Protein AF-A0A5Q0GMQ2-F1 (afdb_monomer_lite)

Structure (mmCIF, N/CA/C/O backbone):
data_AF-A0A5Q0GMQ2-F1
#
_entry.id   AF-A0A5Q0GMQ2-F1
#
loop_
_atom_site.group_PDB
_atom_site.id
_atom_site.type_symbol
_atom_site.label_atom_id
_atom_site.label_alt_id
_atom_site.label_comp_id
_atom_site.label_asym_id
_atom_site.label_entity_id
_atom_site.label_seq_id
_atom_site.pdbx_PDB_ins_code
_atom_site.Cartn_x
_atom_site.Cartn_y
_atom_site.Cartn_z
_atom_site.occupancy
_atom_site.B_iso_or_equiv
_atom_site.auth_seq_id
_atom_site.auth_comp_id
_atom_site.auth_asym_id
_atom_site.auth_atom_id
_atom_site.pdbx_PDB_model_num
ATOM 1 N N . MET A 1 1 ? -48.325 -50.618 29.322 1.00 38.06 1 MET A N 1
ATOM 2 C CA . MET A 1 1 ? -47.866 -50.232 27.968 1.00 38.06 1 MET A CA 1
ATOM 3 C C . MET A 1 1 ? -47.958 -48.709 27.881 1.00 38.06 1 MET A C 1
ATOM 5 O O . MET A 1 1 ? -49.033 -48.205 27.627 1.00 38.06 1 MET A O 1
ATOM 9 N N . LYS A 1 2 ? -47.052 -47.895 28.434 1.00 28.84 2 LYS A N 1
ATOM 10 C CA . LYS A 1 2 ? -45.653 -47.585 28.071 1.00 28.84 2 LYS A CA 1
ATOM 11 C C . LYS A 1 2 ? -45.393 -47.347 26.570 1.00 28.84 2 LYS A C 1
ATOM 13 O O . LYS A 1 2 ? -45.260 -48.297 25.817 1.00 28.84 2 LYS A O 1
ATOM 18 N N . GLN A 1 3 ? -45.234 -46.049 26.271 1.00 28.17 3 GLN A N 1
ATOM 19 C CA . GLN A 1 3 ? -44.364 -45.406 25.272 1.00 28.17 3 GLN A CA 1
ATOM 20 C C . GLN A 1 3 ? -44.701 -45.518 23.778 1.00 28.17 3 GLN A C 1
ATOM 22 O O . GLN A 1 3 ? -44.307 -46.467 23.118 1.00 28.17 3 GLN A O 1
ATOM 27 N N . CYS A 1 4 ? -45.238 -44.424 23.220 1.00 28.64 4 CYS A N 1
ATOM 28 C CA . CYS A 1 4 ? -44.680 -43.795 22.013 1.00 28.64 4 CYS A CA 1
ATOM 29 C C . CYS A 1 4 ? -45.296 -42.407 21.781 1.00 28.64 4 CYS A C 1
ATOM 31 O O . CYS A 1 4 ? -46.321 -42.275 21.129 1.00 28.64 4 CYS A O 1
ATOM 33 N N . LEU A 1 5 ? -44.670 -41.371 22.338 1.00 29.59 5 LEU A N 1
ATOM 34 C CA . LEU A 1 5 ? -44.842 -39.971 21.926 1.00 29.59 5 LEU A CA 1
ATOM 35 C C . LEU A 1 5 ? -43.664 -39.178 22.503 1.00 29.59 5 LEU A C 1
ATOM 37 O O . LEU A 1 5 ? -43.790 -38.422 23.453 1.00 29.59 5 LEU A O 1
ATOM 41 N N . CYS A 1 6 ? -42.468 -39.459 21.989 1.00 30.02 6 CYS A N 1
ATOM 42 C CA . CYS A 1 6 ? -41.256 -38.708 22.307 1.00 30.02 6 CYS A CA 1
ATOM 43 C C . CYS A 1 6 ? -40.265 -38.887 21.158 1.00 30.02 6 CYS A C 1
ATOM 45 O O . CYS A 1 6 ? -39.373 -39.719 21.243 1.00 30.02 6 CYS A O 1
ATOM 47 N N . ASN A 1 7 ? -40.455 -38.149 20.063 1.00 29.20 7 ASN A N 1
ATOM 48 C CA . ASN A 1 7 ? -39.375 -37.892 19.100 1.00 29.20 7 ASN A CA 1
ATOM 49 C C . ASN A 1 7 ? -39.557 -36.605 18.273 1.00 29.20 7 ASN A C 1
ATOM 51 O O . ASN A 1 7 ? -38.894 -36.432 17.260 1.00 29.20 7 ASN A O 1
ATOM 55 N N . LEU A 1 8 ? -40.384 -35.657 18.737 1.00 28.53 8 LEU A N 1
ATOM 56 C CA . LEU A 1 8 ? -40.523 -34.334 18.105 1.00 28.53 8 LEU A CA 1
ATOM 57 C C . LEU A 1 8 ? -40.099 -33.161 19.011 1.00 28.53 8 LEU A C 1
ATOM 59 O O . LEU A 1 8 ? -40.355 -32.007 18.696 1.00 28.53 8 LEU A O 1
ATOM 63 N N . GLN A 1 9 ? -39.433 -33.450 20.135 1.00 28.34 9 GLN A N 1
ATOM 64 C CA . GLN A 1 9 ? -38.912 -32.448 21.082 1.00 28.34 9 GLN A CA 1
ATOM 65 C C . GLN A 1 9 ? -37.385 -32.503 21.267 1.00 28.34 9 GLN A C 1
ATOM 67 O O . GLN A 1 9 ? -36.837 -31.747 22.063 1.00 28.34 9 GLN A O 1
ATOM 72 N N . LYS A 1 10 ? -36.667 -33.350 20.512 1.00 28.70 10 LYS A N 1
ATOM 73 C CA . LYS A 1 10 ? -35.193 -33.440 20.580 1.00 28.70 10 LYS A CA 1
ATOM 74 C C . LYS A 1 10 ? -34.444 -32.666 19.490 1.00 28.70 10 LYS A C 1
ATOM 76 O O . LYS A 1 10 ? -33.229 -32.553 19.575 1.00 28.70 10 LYS A O 1
ATOM 81 N N . THR A 1 11 ? -35.145 -32.059 18.536 1.00 31.75 11 THR A N 1
ATOM 82 C CA . THR A 1 11 ? -34.541 -31.237 17.467 1.00 31.75 11 THR A CA 1
ATOM 83 C C . THR A 1 11 ? -34.798 -29.734 17.605 1.00 31.75 11 THR A C 1
ATOM 85 O O . THR A 1 11 ? -34.265 -28.964 16.817 1.00 31.75 11 THR A O 1
ATOM 88 N N . LEU A 1 12 ? -35.528 -29.287 18.638 1.00 28.14 12 LEU A N 1
ATOM 89 C CA . LEU A 1 12 ? -35.767 -27.858 18.913 1.00 28.14 12 LEU A CA 1
ATOM 90 C C . LEU A 1 12 ? -35.028 -27.311 20.152 1.00 28.14 12 LEU A C 1
ATOM 92 O O . LEU A 1 12 ? -35.136 -26.128 20.457 1.00 28.14 12 LEU A O 1
ATOM 96 N N . ALA A 1 13 ? -34.252 -28.146 20.849 1.00 27.11 13 ALA A N 1
ATOM 97 C CA . ALA A 1 13 ? -33.524 -27.778 22.071 1.00 27.11 13 ALA A CA 1
ATOM 98 C C . ALA A 1 13 ? -32.000 -27.623 21.876 1.00 27.11 13 ALA A C 1
ATOM 100 O O . ALA A 1 13 ? -31.265 -27.496 22.850 1.00 27.11 13 ALA A O 1
ATOM 101 N N . LEU A 1 14 ? -31.515 -27.611 20.626 1.00 29.03 14 LEU A N 1
ATOM 102 C CA . LEU A 1 14 ? -30.096 -27.402 20.288 1.00 29.03 14 LEU A CA 1
ATOM 103 C C . LEU A 1 14 ? -29.793 -26.016 19.688 1.00 29.03 14 LEU A C 1
ATOM 105 O O . LEU A 1 14 ? -28.644 -25.726 19.376 1.00 29.03 14 LEU A O 1
ATOM 109 N N . ILE A 1 15 ? -30.795 -25.135 19.585 1.00 31.58 15 ILE A N 1
ATOM 110 C CA . ILE A 1 15 ? -30.639 -23.763 19.062 1.00 31.58 15 ILE A CA 1
ATOM 111 C C . ILE A 1 15 ? -30.737 -22.700 20.178 1.00 31.58 15 ILE A C 1
ATOM 113 O O . ILE A 1 15 ? -30.382 -21.545 19.973 1.00 31.58 15 ILE A O 1
ATOM 117 N N . SER A 1 16 ? -31.109 -23.074 21.405 1.00 31.02 16 SER A N 1
ATOM 118 C CA . SER A 1 16 ? -31.433 -22.112 22.475 1.00 31.02 16 SER A CA 1
ATOM 119 C C . SER A 1 16 ? -30.509 -22.124 23.705 1.00 31.02 16 SER A C 1
ATOM 121 O O . SER A 1 16 ? -30.712 -21.314 24.601 1.00 31.02 16 SER A O 1
ATOM 123 N N . VAL A 1 17 ? -29.446 -22.946 23.752 1.00 26.95 17 VAL A N 1
ATOM 124 C CA . VAL A 1 17 ? -28.456 -22.941 24.867 1.00 26.95 17 VAL A CA 1
ATOM 125 C C . VAL A 1 17 ? -26.991 -23.061 24.379 1.00 26.95 17 VAL A C 1
ATOM 127 O O . VAL A 1 17 ? -26.090 -23.415 25.127 1.00 26.95 17 VAL A O 1
ATOM 130 N N . GLY A 1 18 ? -26.693 -22.679 23.130 1.00 27.31 18 GLY A N 1
ATOM 131 C CA . GLY A 1 18 ? -25.309 -22.376 22.693 1.00 27.31 18 GLY A CA 1
ATOM 132 C C . GLY A 1 18 ? -24.827 -20.970 23.106 1.00 27.31 18 GLY A C 1
ATOM 133 O O . GLY A 1 18 ? -23.643 -20.628 22.991 1.00 27.31 18 GLY A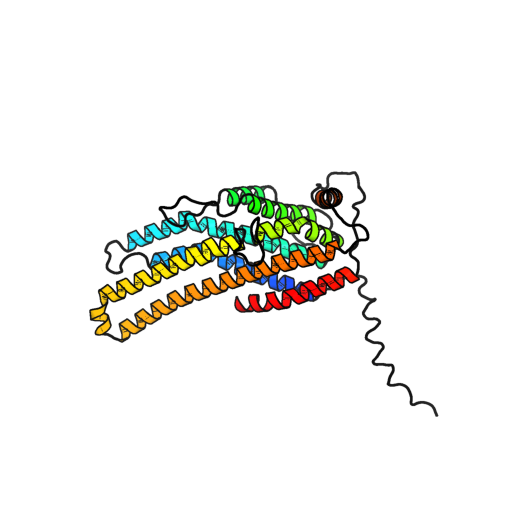 O 1
ATOM 134 N N . ILE A 1 19 ? -25.764 -20.163 23.617 1.00 33.16 19 ILE A N 1
ATOM 135 C CA . ILE A 1 19 ? -25.649 -18.719 23.862 1.00 33.16 19 ILE A CA 1
ATOM 136 C C . ILE A 1 19 ? -25.138 -18.402 25.285 1.00 33.16 19 ILE A C 1
ATOM 138 O O . ILE A 1 19 ? -24.818 -17.258 25.577 1.00 33.16 19 ILE A O 1
ATOM 142 N N . LEU A 1 20 ? -24.956 -19.401 26.161 1.00 28.58 20 LEU A N 1
ATOM 143 C CA . LEU A 1 20 ? -24.554 -19.167 27.562 1.00 28.58 20 LEU A CA 1
ATOM 144 C C . LEU A 1 20 ? -23.254 -19.862 28.013 1.00 28.58 20 LEU A C 1
ATOM 146 O O . LEU A 1 20 ? -22.925 -19.825 29.192 1.00 28.58 20 LEU A O 1
ATOM 150 N N . ILE A 1 21 ? -22.450 -20.406 27.090 1.00 33.31 21 ILE A N 1
ATOM 151 C CA . ILE A 1 21 ? -21.102 -20.956 27.390 1.00 33.31 21 ILE A CA 1
ATOM 152 C C . ILE A 1 21 ? -19.999 -20.194 26.616 1.00 33.31 21 ILE A C 1
ATOM 154 O O . ILE A 1 21 ? -18.997 -20.765 26.193 1.00 33.31 21 ILE A O 1
ATOM 158 N N . SER A 1 22 ? -20.225 -18.906 26.316 1.00 30.03 22 SER A N 1
ATOM 159 C CA . SER A 1 22 ? -19.211 -17.931 25.842 1.00 30.03 22 SER A CA 1
ATOM 160 C C . SER A 1 22 ? -18.579 -17.130 26.970 1.00 30.03 22 SER A C 1
ATOM 162 O O . SER A 1 22 ? -17.795 -16.218 26.715 1.00 30.03 22 SER A O 1
ATOM 164 N N . SER A 1 23 ? -18.932 -17.461 28.208 1.00 27.05 23 SER A N 1
ATOM 165 C CA . SER A 1 23 ? -18.179 -17.055 29.383 1.00 27.05 23 SER A CA 1
ATOM 166 C C . SER A 1 23 ? -16.787 -17.692 29.297 1.00 27.05 23 SER A C 1
ATOM 168 O O . SER A 1 23 ? -16.680 -18.915 29.272 1.00 27.05 23 SER A O 1
ATOM 170 N N . CYS A 1 24 ? -15.758 -16.842 29.221 1.00 38.69 24 CYS A N 1
ATOM 171 C CA . CYS A 1 24 ? -14.320 -17.150 29.208 1.00 38.69 24 CYS A CA 1
ATOM 172 C C . CYS A 1 24 ? -13.742 -17.695 27.879 1.00 38.69 24 CYS A C 1
ATOM 174 O O . CYS A 1 24 ? -13.705 -18.895 27.647 1.00 38.69 24 CYS A O 1
ATOM 176 N N . GLY A 1 25 ? -13.197 -16.801 27.038 1.00 37.53 25 GLY A N 1
ATOM 177 C CA . GLY A 1 25 ? -12.160 -17.160 26.051 1.00 37.53 25 GLY A CA 1
ATOM 178 C C . GLY A 1 25 ? -12.614 -17.793 24.731 1.00 37.53 25 GLY A C 1
ATOM 179 O O . GLY A 1 25 ? -11.958 -18.709 24.251 1.00 37.53 25 GLY A O 1
ATOM 180 N N . ARG A 1 26 ? -13.721 -17.343 24.123 1.00 47.62 26 ARG A N 1
ATOM 181 C CA . ARG A 1 26 ? -14.111 -17.844 22.792 1.00 47.62 26 ARG A CA 1
ATOM 182 C C . ARG A 1 26 ? -13.301 -17.184 21.675 1.00 47.62 26 ARG A C 1
ATOM 184 O O . ARG A 1 26 ? -13.480 -15.991 21.425 1.00 47.62 26 ARG A O 1
ATOM 191 N N . ASP A 1 27 ? -12.518 -18.006 20.977 1.00 50.75 27 ASP A N 1
ATOM 192 C CA . ASP A 1 27 ? -12.072 -17.784 19.601 1.00 50.75 27 ASP A CA 1
ATOM 193 C C . ASP A 1 27 ? -13.197 -17.160 18.777 1.00 50.75 27 ASP A C 1
ATOM 195 O O . ASP A 1 27 ? -14.338 -17.634 18.787 1.00 50.75 27 ASP A O 1
ATOM 199 N N . ILE A 1 28 ? -12.885 -16.083 18.064 1.00 59.62 28 ILE A N 1
ATOM 200 C CA . ILE A 1 28 ? -13.791 -15.486 17.088 1.00 59.62 28 ILE A CA 1
ATOM 201 C C . ILE A 1 28 ? -13.327 -16.023 15.729 1.00 59.62 28 ILE A C 1
ATOM 203 O O . ILE A 1 28 ? -12.324 -15.532 15.219 1.00 59.62 28 ILE A O 1
ATOM 207 N N . PRO A 1 29 ? -14.024 -16.993 15.103 1.00 61.09 29 PRO A N 1
ATOM 208 C CA . PRO A 1 29 ? -13.548 -17.620 13.864 1.00 61.09 29 PRO A CA 1
ATOM 209 C C . PRO A 1 29 ? -13.357 -16.624 12.713 1.00 61.09 29 PRO A C 1
ATOM 211 O O . PRO A 1 29 ? -12.543 -16.838 11.821 1.00 61.09 29 PRO A O 1
ATOM 214 N N . SER A 1 30 ? -14.082 -15.500 12.737 1.00 67.25 30 SER A N 1
ATOM 215 C CA . SER A 1 30 ? -13.900 -14.421 11.765 1.00 67.25 30 SER A CA 1
ATOM 216 C C . SER A 1 30 ? -12.611 -13.621 11.966 1.00 67.25 30 SER A C 1
ATOM 218 O O . SER A 1 30 ? -12.231 -12.911 11.048 1.00 67.25 30 SER A O 1
ATOM 220 N N . LEU A 1 31 ? -11.952 -13.695 13.129 1.00 72.44 31 LEU A N 1
ATOM 221 C CA . LEU A 1 31 ? -10.669 -13.025 13.361 1.00 72.44 31 LEU A CA 1
ATOM 222 C C . LEU A 1 31 ? -9.500 -13.770 12.724 1.00 72.44 31 LEU A C 1
ATOM 224 O O . LEU A 1 31 ? -8.590 -13.095 12.271 1.00 72.44 31 LEU A O 1
ATOM 228 N N . GLN A 1 32 ? -9.547 -15.105 12.622 1.00 76.62 32 GLN A N 1
ATOM 229 C CA . GLN A 1 32 ? -8.518 -15.851 11.885 1.00 76.62 32 GLN A CA 1
ATOM 230 C C . GLN A 1 32 ? -8.488 -15.417 10.418 1.00 76.62 32 GLN A C 1
ATOM 232 O O . GLN A 1 32 ? -7.449 -15.067 9.885 1.00 76.62 32 GLN A O 1
ATOM 237 N N . LYS A 1 33 ? -9.668 -15.301 9.801 1.00 76.50 33 LYS A N 1
ATOM 238 C CA . LYS A 1 33 ? -9.817 -14.770 8.439 1.00 76.50 33 LYS A CA 1
ATOM 239 C C . LYS A 1 33 ? -9.267 -13.351 8.274 1.00 76.50 33 LYS A C 1
ATOM 241 O O . LYS A 1 33 ? -8.764 -13.014 7.211 1.00 76.50 33 LYS A O 1
ATOM 246 N N . VAL A 1 34 ? -9.401 -12.506 9.300 1.00 79.12 34 VAL A N 1
ATOM 247 C CA . VAL A 1 34 ? -8.832 -11.149 9.285 1.00 79.12 34 VAL A CA 1
ATOM 248 C C . VAL A 1 34 ? -7.314 -11.204 9.428 1.00 79.12 34 VAL A C 1
ATOM 250 O O . VAL A 1 34 ? -6.635 -10.474 8.726 1.00 79.12 34 VAL A O 1
ATOM 253 N N . GLU A 1 35 ? -6.785 -12.058 10.299 1.00 81.38 35 GLU A N 1
ATOM 254 C CA . GLU A 1 35 ? -5.344 -12.262 10.482 1.00 81.38 35 GLU A CA 1
ATOM 255 C C . GLU A 1 35 ? -4.677 -12.751 9.192 1.00 81.38 35 GLU A C 1
ATOM 257 O O . GLU A 1 35 ? -3.798 -12.068 8.677 1.00 81.38 35 GLU A O 1
ATOM 262 N N . ASP A 1 36 ? -5.194 -13.827 8.590 1.00 82.56 36 ASP A N 1
ATOM 263 C CA . ASP A 1 36 ? -4.700 -14.359 7.313 1.00 82.56 36 ASP A CA 1
ATOM 264 C C . ASP A 1 36 ? -4.742 -13.283 6.209 1.00 82.56 36 ASP A C 1
ATOM 266 O O . ASP A 1 36 ? -3.860 -13.191 5.353 1.00 82.56 36 ASP A O 1
ATOM 270 N N . ALA A 1 37 ? -5.776 -12.435 6.233 1.00 84.56 37 ALA A N 1
ATOM 271 C CA . ALA A 1 37 ? -5.915 -11.333 5.296 1.00 84.56 37 ALA A CA 1
ATOM 272 C C . ALA A 1 37 ? -4.889 -10.216 5.514 1.00 84.56 37 ALA A C 1
ATOM 274 O O . ALA A 1 37 ? -4.409 -9.631 4.543 1.00 84.56 37 ALA A O 1
ATOM 275 N N . VAL A 1 38 ? -4.550 -9.916 6.768 1.00 84.75 38 VAL A N 1
ATOM 276 C CA . VAL A 1 38 ? -3.513 -8.937 7.107 1.00 84.75 38 VAL A CA 1
ATOM 277 C C . VAL A 1 38 ? -2.130 -9.466 6.729 1.00 84.75 38 VAL A C 1
ATOM 279 O O . VAL A 1 38 ? -1.338 -8.704 6.178 1.00 84.75 38 VAL A O 1
ATOM 282 N N . ASP A 1 39 ? -1.861 -10.758 6.923 1.00 86.69 39 ASP A N 1
ATOM 283 C CA . ASP A 1 39 ? -0.597 -11.386 6.519 1.00 86.69 39 ASP A CA 1
ATOM 284 C C . ASP A 1 39 ? -0.400 -11.339 4.999 1.00 86.69 39 ASP A C 1
ATOM 286 O O . ASP A 1 39 ? 0.643 -10.895 4.513 1.00 86.69 39 ASP A O 1
ATOM 290 N N . LYS A 1 40 ? -1.429 -11.704 4.224 1.00 87.88 40 LYS A N 1
ATOM 291 C CA . LYS A 1 40 ? -1.387 -11.585 2.757 1.00 87.88 40 LYS A CA 1
ATOM 292 C C . LYS A 1 40 ? -1.235 -10.141 2.284 1.00 87.88 40 LYS A C 1
ATOM 294 O O . LYS A 1 40 ? -0.487 -9.869 1.340 1.00 87.88 40 LYS A O 1
ATOM 299 N N . LEU A 1 41 ? -1.923 -9.204 2.939 1.00 88.69 41 LEU A N 1
ATOM 300 C CA . LEU A 1 41 ? -1.781 -7.783 2.633 1.00 88.69 41 LEU A CA 1
ATOM 301 C C . LEU A 1 41 ? -0.364 -7.288 2.934 1.00 88.69 41 LEU A C 1
ATOM 303 O O . LEU A 1 41 ? 0.154 -6.489 2.164 1.00 88.69 41 LEU A O 1
ATOM 307 N N . SER A 1 42 ? 0.268 -7.772 4.006 1.00 89.31 42 SER A N 1
ATOM 308 C CA . SER A 1 42 ? 1.650 -7.436 4.361 1.00 89.31 42 SER A CA 1
ATOM 309 C C . SER A 1 42 ? 2.629 -7.824 3.252 1.00 89.31 42 SER A C 1
ATOM 311 O O . SER A 1 42 ? 3.414 -6.988 2.805 1.00 89.31 42 SER A O 1
ATOM 313 N N . ILE A 1 43 ? 2.516 -9.056 2.740 1.00 90.25 43 ILE A N 1
ATOM 314 C CA . ILE A 1 43 ? 3.331 -9.542 1.616 1.00 90.25 43 ILE A CA 1
ATOM 315 C C . ILE A 1 43 ? 3.099 -8.664 0.383 1.00 90.25 43 ILE A C 1
ATOM 317 O O . ILE A 1 43 ? 4.039 -8.091 -0.156 1.00 90.25 43 ILE A O 1
ATOM 321 N N . THR A 1 44 ? 1.836 -8.470 -0.004 1.00 90.50 44 THR A N 1
ATOM 322 C CA . THR A 1 44 ? 1.481 -7.684 -1.198 1.00 90.50 44 THR A CA 1
ATOM 323 C C . THR A 1 44 ? 1.961 -6.236 -1.101 1.00 90.50 44 THR A C 1
ATOM 325 O O . THR A 1 44 ? 2.455 -5.664 -2.071 1.00 90.50 44 THR A O 1
ATOM 328 N N . ALA A 1 45 ? 1.811 -5.618 0.069 1.00 91.19 45 ALA A N 1
ATOM 329 C CA . ALA A 1 45 ? 2.250 -4.254 0.308 1.00 91.19 45 ALA A CA 1
ATOM 330 C C . ALA A 1 45 ? 3.780 -4.132 0.226 1.00 91.19 45 ALA A C 1
ATOM 332 O O . ALA A 1 45 ? 4.283 -3.146 -0.319 1.00 91.19 45 ALA A O 1
ATOM 333 N N . SER A 1 46 ? 4.507 -5.144 0.717 1.00 92.88 46 SER A N 1
ATOM 334 C CA . SER A 1 46 ? 5.959 -5.239 0.565 1.00 92.88 46 SER A CA 1
ATOM 335 C C . SER A 1 46 ? 6.346 -5.367 -0.907 1.00 92.88 46 SER A C 1
ATOM 337 O O . SER A 1 46 ? 7.120 -4.542 -1.392 1.00 92.88 46 SER A O 1
ATOM 339 N N . ASP A 1 47 ? 5.732 -6.295 -1.643 1.00 92.56 47 ASP A N 1
ATOM 340 C CA . ASP A 1 47 ? 5.994 -6.513 -3.069 1.00 92.56 47 ASP A CA 1
ATOM 341 C C . ASP A 1 47 ? 5.767 -5.239 -3.889 1.00 92.56 47 ASP A C 1
ATOM 343 O O . ASP A 1 47 ? 6.628 -4.840 -4.668 1.00 92.56 47 ASP A O 1
ATOM 347 N N . ILE A 1 48 ? 4.644 -4.545 -3.674 1.00 93.38 48 ILE A N 1
ATOM 348 C CA . ILE A 1 48 ? 4.347 -3.271 -4.346 1.00 93.38 48 ILE A CA 1
ATOM 349 C C . ILE A 1 48 ? 5.398 -2.214 -4.003 1.00 93.38 48 ILE A C 1
ATOM 351 O O . ILE A 1 48 ? 5.868 -1.509 -4.893 1.00 93.38 48 ILE A O 1
ATOM 355 N N . SER A 1 49 ? 5.778 -2.091 -2.727 1.00 93.12 49 SER A N 1
ATOM 356 C CA . SER A 1 49 ? 6.778 -1.105 -2.311 1.00 93.12 49 SER A CA 1
ATOM 357 C C . SER A 1 49 ? 8.146 -1.382 -2.943 1.00 93.12 49 SER A C 1
ATOM 359 O O . SER A 1 49 ? 8.772 -0.461 -3.465 1.00 93.12 49 SER A O 1
ATOM 361 N N . GLN A 1 50 ? 8.584 -2.643 -2.986 1.00 94.44 50 GLN A N 1
ATOM 362 C CA . GLN A 1 50 ? 9.836 -3.069 -3.618 1.00 94.44 50 GLN A CA 1
ATOM 363 C C . GLN A 1 50 ? 9.798 -2.849 -5.133 1.00 94.44 50 GLN A C 1
ATOM 365 O O . GLN A 1 50 ? 10.759 -2.343 -5.720 1.00 94.44 50 GLN A O 1
ATOM 370 N N . ASP A 1 51 ? 8.660 -3.140 -5.763 1.00 96.00 51 ASP A N 1
ATOM 371 C CA . ASP A 1 51 ? 8.500 -2.974 -7.202 1.00 96.00 51 ASP A CA 1
ATOM 372 C C . ASP A 1 51 ? 8.462 -1.508 -7.642 1.00 96.00 51 ASP A C 1
ATOM 374 O O . ASP A 1 51 ? 8.705 -1.229 -8.808 1.00 96.00 51 ASP A O 1
ATOM 378 N N . MET A 1 52 ? 8.269 -0.536 -6.744 1.00 94.12 52 MET A N 1
ATOM 379 C CA . MET A 1 52 ? 8.458 0.874 -7.115 1.00 94.12 52 MET A CA 1
ATOM 380 C C . MET A 1 52 ? 9.891 1.145 -7.602 1.00 94.12 52 MET A C 1
ATOM 382 O O . MET A 1 52 ? 10.100 1.815 -8.611 1.00 94.12 52 MET A O 1
ATOM 386 N N . TYR A 1 53 ? 10.895 0.593 -6.919 1.00 94.56 53 TYR A N 1
ATOM 387 C CA . TYR A 1 53 ? 12.275 0.649 -7.402 1.00 94.56 53 TYR A CA 1
ATOM 388 C C . TYR A 1 53 ? 12.497 -0.350 -8.546 1.00 94.56 53 TYR A C 1
ATOM 390 O O . TYR A 1 53 ? 13.080 0.009 -9.570 1.00 94.56 53 TYR A O 1
ATOM 398 N N . GLY A 1 54 ? 11.965 -1.572 -8.418 1.00 95.31 54 GLY A N 1
ATOM 399 C CA . GLY A 1 54 ? 12.090 -2.620 -9.436 1.00 95.31 54 GLY A CA 1
ATOM 400 C C . GLY A 1 54 ? 11.586 -2.201 -10.822 1.00 95.31 54 GLY A C 1
ATOM 401 O O . GLY A 1 54 ? 12.281 -2.412 -11.811 1.00 95.31 54 GLY A O 1
ATOM 402 N N . SER A 1 55 ? 10.429 -1.547 -10.897 1.00 95.00 55 SER A N 1
ATOM 403 C CA . SER A 1 55 ? 9.839 -1.000 -12.123 1.00 95.00 55 SER A CA 1
ATOM 404 C C . SER A 1 55 ? 10.719 0.077 -12.749 1.00 95.00 55 SER A C 1
ATOM 406 O O . SER A 1 55 ? 10.965 0.033 -13.955 1.00 95.00 55 SER A O 1
ATOM 408 N N . CYS A 1 56 ? 11.284 0.982 -11.939 1.00 93.44 56 CYS A N 1
ATOM 409 C CA . CYS A 1 56 ? 12.240 1.976 -12.429 1.00 93.44 56 CYS A CA 1
ATOM 410 C C . CYS A 1 56 ? 13.455 1.293 -13.074 1.00 93.44 56 CYS A C 1
ATOM 412 O O . CYS A 1 56 ? 13.783 1.578 -14.223 1.00 93.44 56 CYS A O 1
ATOM 414 N N . VAL A 1 57 ? 14.071 0.335 -12.371 1.00 94.06 57 VAL A N 1
ATOM 415 C CA . VAL A 1 57 ? 15.245 -0.404 -12.862 1.00 94.06 57 VAL A CA 1
ATOM 416 C C . VAL A 1 57 ? 14.919 -1.238 -14.102 1.00 94.06 57 VAL A C 1
ATOM 418 O O . VAL A 1 57 ? 15.705 -1.278 -15.042 1.00 94.06 57 VAL A O 1
ATOM 421 N N . ARG A 1 58 ? 13.753 -1.889 -14.170 1.00 93.88 58 ARG A N 1
ATOM 422 C CA . ARG A 1 58 ? 13.340 -2.613 -15.383 1.00 93.88 58 ARG A CA 1
ATOM 423 C C . ARG A 1 58 ? 13.168 -1.672 -16.567 1.00 93.88 58 ARG A C 1
ATOM 425 O O . ARG A 1 58 ? 13.598 -2.014 -17.667 1.00 93.88 58 ARG A O 1
ATOM 432 N N . ALA A 1 59 ? 12.600 -0.485 -16.351 1.00 90.94 59 ALA A N 1
ATOM 433 C CA . ALA A 1 59 ? 12.434 0.506 -17.407 1.00 90.94 59 ALA A CA 1
ATOM 434 C C . ALA A 1 59 ? 13.779 0.894 -18.045 1.00 90.94 59 ALA A C 1
ATOM 436 O O . ALA A 1 59 ? 13.836 1.030 -19.268 1.00 90.94 59 ALA A O 1
ATOM 437 N N . THR A 1 60 ? 14.872 0.981 -17.269 1.00 90.25 60 THR A N 1
ATOM 438 C CA . THR A 1 60 ? 16.214 1.348 -17.778 1.00 90.25 60 THR A CA 1
ATOM 439 C C . THR A 1 60 ? 16.712 0.399 -18.868 1.00 90.25 60 THR A C 1
ATOM 441 O O . THR A 1 60 ? 17.393 0.828 -19.799 1.00 90.25 60 THR A O 1
ATOM 444 N N . GLN A 1 61 ? 16.310 -0.876 -18.836 1.00 87.94 61 GLN A N 1
ATOM 445 C CA . GLN A 1 61 ? 16.672 -1.861 -19.859 1.00 87.94 61 GLN A CA 1
ATOM 446 C C . GLN A 1 61 ? 16.136 -1.487 -21.247 1.00 87.94 61 GLN A C 1
ATOM 448 O O . GLN A 1 61 ? 16.671 -1.935 -22.262 1.00 87.94 61 GLN A O 1
ATOM 453 N N . PHE A 1 62 ? 15.122 -0.630 -21.305 1.00 87.38 62 PHE A N 1
ATOM 454 C CA . PHE A 1 62 ? 14.494 -0.157 -22.532 1.00 87.38 62 PHE A CA 1
ATOM 455 C C . PHE A 1 62 ? 14.948 1.257 -22.929 1.00 87.38 62 PHE A C 1
ATOM 457 O O . PHE A 1 62 ? 14.483 1.790 -23.935 1.00 87.38 62 PHE A O 1
ATOM 464 N N . PHE A 1 63 ? 15.893 1.860 -22.197 1.00 81.38 63 PHE A N 1
ATOM 465 C CA . PHE A 1 63 ? 16.487 3.138 -22.584 1.00 81.38 63 PHE A CA 1
ATOM 466 C C . PHE A 1 63 ? 17.591 2.967 -23.630 1.00 81.38 63 PHE A C 1
ATOM 468 O O . PHE A 1 63 ? 18.431 2.064 -23.549 1.00 81.38 63 PHE A O 1
ATOM 475 N N . GLY A 1 64 ? 17.590 3.902 -24.584 1.00 72.25 64 GLY A N 1
ATOM 476 C CA . GLY A 1 64 ? 18.531 3.979 -25.697 1.00 72.25 64 GLY A CA 1
ATOM 477 C C . GLY A 1 64 ? 18.154 3.098 -26.891 1.00 72.25 64 GLY A C 1
ATOM 478 O O . GLY A 1 64 ? 17.435 2.106 -26.782 1.00 72.25 64 GLY A O 1
ATOM 479 N N . THR A 1 65 ? 18.661 3.462 -28.068 1.00 69.94 65 THR A N 1
ATOM 480 C CA . THR A 1 65 ? 18.501 2.662 -29.287 1.00 69.94 65 THR A CA 1
ATOM 481 C C . THR A 1 65 ? 19.458 1.462 -29.243 1.00 69.94 65 THR A C 1
ATOM 483 O O . THR A 1 65 ? 20.631 1.654 -28.923 1.00 69.94 65 THR A O 1
ATOM 486 N N . PRO A 1 66 ? 19.049 0.246 -29.653 1.00 67.12 66 PRO A N 1
ATOM 487 C CA . PRO A 1 66 ? 19.933 -0.929 -29.715 1.00 67.12 66 PRO A CA 1
ATOM 488 C C . PRO A 1 66 ? 21.219 -0.712 -30.531 1.00 67.12 66 PRO A C 1
ATOM 490 O O . PRO A 1 66 ? 22.243 -1.323 -30.248 1.00 67.12 66 PRO A O 1
ATOM 493 N N . ALA A 1 67 ? 21.169 0.173 -31.532 1.00 67.25 67 ALA A N 1
ATOM 494 C CA . ALA A 1 67 ? 22.306 0.546 -32.375 1.00 67.25 67 ALA A CA 1
ATOM 495 C C . ALA A 1 67 ? 23.133 1.732 -31.828 1.00 67.25 67 ALA A C 1
ATOM 497 O O . ALA A 1 67 ? 24.071 2.183 -32.483 1.00 67.25 67 ALA A O 1
ATOM 498 N N . SER A 1 68 ? 22.776 2.281 -30.662 1.00 74.94 68 SER A N 1
ATOM 499 C CA . SER A 1 68 ? 23.470 3.423 -30.064 1.00 74.94 68 SER A CA 1
ATOM 500 C C . SER A 1 68 ? 24.847 2.997 -29.540 1.00 74.94 68 SER A C 1
ATOM 502 O O . SER A 1 68 ? 24.920 2.092 -28.705 1.00 74.94 68 SER A O 1
ATOM 504 N N . PRO A 1 69 ? 25.944 3.675 -29.930 1.00 71.69 69 PRO A N 1
ATOM 505 C CA . PRO A 1 69 ? 27.279 3.372 -29.409 1.00 71.69 69 PRO A CA 1
ATOM 506 C C . PRO A 1 69 ? 27.411 3.677 -27.908 1.00 71.69 69 PRO A C 1
ATOM 508 O O . PRO A 1 69 ? 28.300 3.147 -27.250 1.00 71.69 69 PRO A O 1
ATOM 511 N N . ASN A 1 70 ? 26.503 4.490 -27.355 1.00 79.38 70 ASN A N 1
ATOM 512 C CA . ASN A 1 70 ? 26.506 4.911 -25.954 1.00 79.38 70 ASN A CA 1
ATOM 513 C C . ASN A 1 70 ? 25.389 4.244 -25.133 1.00 79.38 70 ASN A C 1
ATOM 515 O O . ASN A 1 70 ? 25.053 4.736 -24.056 1.00 79.38 70 ASN A O 1
ATOM 519 N N . LEU A 1 71 ? 24.798 3.149 -25.632 1.00 79.75 71 LEU A N 1
ATOM 520 C CA . LEU A 1 71 ? 23.678 2.455 -24.984 1.00 79.75 71 LEU A CA 1
ATOM 521 C C . LEU A 1 71 ? 23.970 2.131 -23.512 1.00 79.75 71 LEU A C 1
ATOM 523 O O . LEU A 1 71 ? 23.149 2.405 -22.643 1.00 79.75 71 LEU A O 1
ATOM 527 N N . PHE A 1 72 ? 25.162 1.603 -23.222 1.00 78.88 72 PHE A N 1
ATOM 528 C CA . PHE A 1 72 ? 25.561 1.258 -21.856 1.00 78.88 72 PHE A CA 1
ATOM 529 C C . PHE A 1 72 ? 25.591 2.484 -20.932 1.00 78.88 72 PHE A C 1
ATOM 531 O O . PHE A 1 72 ? 25.028 2.451 -19.843 1.00 78.88 72 PHE A O 1
ATOM 538 N N . THR A 1 73 ? 26.191 3.588 -21.384 1.00 81.88 73 THR A N 1
ATOM 539 C CA . THR A 1 73 ? 26.273 4.829 -20.601 1.00 81.88 73 THR A CA 1
ATOM 540 C C . THR A 1 73 ? 24.894 5.438 -20.350 1.00 81.88 73 THR A C 1
ATOM 542 O O . THR A 1 73 ? 24.647 5.929 -19.254 1.00 81.88 73 THR A O 1
ATOM 545 N N . GLN A 1 74 ? 23.987 5.372 -21.331 1.00 80.88 74 GLN A N 1
ATOM 546 C CA . GLN A 1 74 ? 22.606 5.847 -21.183 1.00 80.88 74 GLN A CA 1
ATOM 547 C C . GLN A 1 74 ? 21.838 5.037 -20.133 1.00 80.88 74 GLN A C 1
ATOM 549 O O . GLN A 1 74 ? 21.198 5.613 -19.259 1.00 80.88 74 GLN A O 1
ATOM 554 N N . ARG A 1 75 ? 21.943 3.704 -20.163 1.00 86.94 75 ARG A N 1
ATOM 555 C CA . ARG A 1 75 ? 21.288 2.851 -19.160 1.00 86.94 75 ARG A CA 1
ATOM 556 C C . ARG A 1 75 ? 21.857 3.071 -17.762 1.00 86.94 75 ARG A C 1
ATOM 558 O O . ARG A 1 75 ? 21.092 3.204 -16.818 1.00 86.94 75 ARG A O 1
ATOM 565 N N . GLN A 1 76 ? 23.177 3.212 -17.644 1.00 87.56 76 GLN A N 1
ATOM 566 C CA . GLN A 1 76 ? 23.832 3.470 -16.362 1.00 87.56 76 GLN A CA 1
ATOM 567 C C . GLN A 1 76 ? 23.386 4.798 -15.727 1.00 87.56 76 GLN A C 1
ATOM 569 O O . GLN A 1 76 ? 23.232 4.874 -14.508 1.00 87.56 76 GLN A O 1
ATOM 574 N N . SER A 1 77 ? 23.171 5.854 -16.522 1.00 86.00 77 SER A N 1
ATOM 575 C CA . SER A 1 77 ? 22.648 7.117 -15.985 1.00 86.00 77 SER A CA 1
ATOM 576 C C . SER A 1 77 ? 21.209 6.997 -15.480 1.00 86.00 77 SER A C 1
ATOM 578 O O . SER A 1 77 ? 20.888 7.592 -14.454 1.00 86.00 77 SER A O 1
ATOM 580 N N . GLU A 1 78 ? 20.368 6.215 -16.158 1.00 86.50 78 GLU A N 1
ATOM 581 C CA . GLU A 1 78 ? 18.979 5.983 -15.740 1.00 86.50 78 GLU A CA 1
ATOM 582 C C . GLU A 1 78 ? 18.902 5.071 -14.509 1.00 86.50 78 GLU A C 1
ATOM 584 O O . GLU A 1 78 ? 18.138 5.342 -13.587 1.00 86.50 78 GLU A O 1
ATOM 589 N N . GLU A 1 79 ? 19.751 4.043 -14.425 1.00 89.38 79 GLU A N 1
ATOM 590 C CA . GLU A 1 79 ? 19.876 3.211 -13.218 1.00 89.38 79 GLU A CA 1
ATOM 591 C C . GLU A 1 79 ? 20.288 4.053 -12.012 1.00 89.38 79 GLU A C 1
ATOM 593 O O . GLU A 1 79 ? 19.655 3.979 -10.959 1.00 89.38 79 GLU A O 1
ATOM 598 N N . LYS A 1 80 ? 21.272 4.943 -12.185 1.00 89.19 80 LYS A N 1
ATOM 599 C CA . LYS A 1 80 ? 21.658 5.878 -11.128 1.00 89.19 80 LYS A CA 1
ATOM 600 C C . LYS A 1 80 ? 20.503 6.798 -10.722 1.00 89.19 80 LYS A C 1
ATOM 602 O O . LYS A 1 80 ? 20.319 7.061 -9.538 1.00 89.19 80 LYS A O 1
ATOM 607 N N . TYR A 1 81 ? 19.707 7.277 -11.678 1.00 86.69 81 TYR A N 1
ATOM 608 C CA . TYR A 1 81 ? 18.508 8.053 -11.366 1.00 86.69 81 TYR A CA 1
ATOM 609 C C . TYR A 1 81 ? 17.505 7.236 -10.531 1.00 86.69 81 TYR A C 1
ATOM 611 O O . TYR A 1 81 ? 16.949 7.768 -9.566 1.00 86.69 81 TYR A O 1
ATOM 619 N N . CYS A 1 82 ? 17.318 5.948 -10.835 1.00 90.75 82 CYS A N 1
ATOM 620 C CA . CYS A 1 82 ? 16.495 5.051 -10.024 1.00 90.75 82 CYS A CA 1
ATOM 621 C C . CYS A 1 82 ? 17.036 4.881 -8.597 1.00 90.75 82 CYS A C 1
ATOM 623 O O . CYS A 1 82 ? 16.255 4.954 -7.644 1.00 90.75 82 CYS A O 1
ATOM 625 N N . ASP A 1 83 ? 18.349 4.714 -8.432 1.00 90.75 83 ASP A N 1
ATOM 626 C CA . ASP A 1 83 ? 18.998 4.612 -7.118 1.00 90.75 83 ASP A CA 1
ATOM 627 C C . ASP A 1 83 ? 18.808 5.889 -6.291 1.00 90.75 83 ASP A C 1
ATOM 629 O O . ASP A 1 83 ? 18.398 5.836 -5.128 1.00 90.75 83 ASP A O 1
ATOM 633 N N . ASP A 1 84 ? 19.047 7.044 -6.915 1.00 85.50 84 ASP A N 1
ATOM 634 C CA . ASP A 1 84 ? 19.015 8.348 -6.256 1.00 85.50 84 ASP A CA 1
ATOM 635 C C . ASP A 1 84 ? 17.586 8.761 -5.843 1.00 85.50 84 ASP A C 1
ATOM 637 O O . ASP A 1 84 ? 17.414 9.493 -4.864 1.00 85.50 84 ASP A O 1
ATOM 641 N N . ASN A 1 85 ? 16.552 8.295 -6.560 1.00 83.00 85 ASN A N 1
ATOM 642 C CA . ASN A 1 85 ? 15.174 8.772 -6.376 1.00 83.00 85 ASN A CA 1
ATOM 643 C C . ASN A 1 85 ? 14.209 7.713 -5.834 1.00 83.00 85 ASN A C 1
ATOM 645 O O . ASN A 1 85 ? 13.383 8.036 -4.983 1.00 83.00 85 ASN A O 1
ATOM 649 N N . TYR A 1 86 ? 14.287 6.462 -6.290 1.00 87.19 86 TYR A N 1
ATOM 650 C CA . TYR A 1 86 ? 13.245 5.459 -6.036 1.00 87.19 86 TYR A CA 1
ATOM 651 C C . TYR A 1 86 ? 13.628 4.405 -5.003 1.00 87.19 86 TYR A C 1
ATOM 653 O O . TYR A 1 86 ? 12.735 3.875 -4.343 1.00 87.19 86 TYR A O 1
ATOM 661 N N . LEU A 1 87 ? 14.920 4.151 -4.773 1.00 87.69 87 LEU A N 1
ATOM 662 C CA . LEU A 1 87 ? 15.365 3.193 -3.753 1.00 87.69 87 LEU A CA 1
ATOM 663 C C . LEU A 1 87 ? 14.864 3.587 -2.351 1.00 87.69 87 LEU A C 1
ATOM 665 O O . LEU A 1 87 ? 14.300 2.778 -1.613 1.00 87.69 87 LEU A O 1
ATOM 669 N N . LYS A 1 88 ? 15.003 4.870 -1.999 1.00 86.12 88 LYS A N 1
ATOM 670 C CA . LYS A 1 88 ? 14.520 5.405 -0.719 1.00 86.12 88 LYS A CA 1
ATOM 671 C C . LYS A 1 88 ? 12.989 5.470 -0.649 1.00 86.12 88 LYS A C 1
ATOM 673 O O . LYS A 1 88 ? 12.428 5.209 0.412 1.00 86.12 88 LYS A O 1
ATOM 678 N N . ILE A 1 89 ? 12.317 5.796 -1.758 1.00 85.88 89 ILE A N 1
ATOM 679 C CA . ILE A 1 89 ? 10.844 5.812 -1.836 1.00 85.88 89 ILE A CA 1
ATOM 680 C C . ILE A 1 89 ? 10.283 4.414 -1.592 1.00 85.88 89 ILE A C 1
ATOM 682 O O . ILE A 1 89 ? 9.349 4.267 -0.806 1.00 85.88 89 ILE A O 1
ATOM 686 N N . SER A 1 90 ? 10.874 3.408 -2.235 1.00 88.94 90 SER A N 1
ATOM 687 C CA . SER A 1 90 ? 10.516 2.002 -2.085 1.00 88.94 90 SER A CA 1
ATOM 688 C C . SER A 1 90 ? 10.568 1.578 -0.616 1.00 88.94 90 SER A C 1
ATOM 690 O O . SER A 1 90 ? 9.555 1.152 -0.063 1.00 88.94 90 SER A O 1
ATOM 692 N N . SER A 1 91 ? 11.703 1.823 0.046 1.00 87.19 91 SER A N 1
ATOM 693 C CA . SER A 1 91 ? 11.903 1.496 1.462 1.00 87.19 91 SER A CA 1
ATOM 694 C C . SER A 1 91 ? 10.893 2.196 2.384 1.00 87.19 91 SER A C 1
ATOM 696 O O . SER A 1 91 ? 10.148 1.540 3.108 1.00 87.19 91 SER A O 1
ATOM 698 N N . ILE A 1 92 ? 10.768 3.524 2.290 1.00 82.69 92 ILE A N 1
ATOM 699 C CA . ILE A 1 92 ? 9.883 4.294 3.182 1.00 82.69 92 ILE A CA 1
ATOM 700 C C . ILE A 1 92 ? 8.400 3.983 2.935 1.00 82.69 92 ILE A C 1
ATOM 702 O O . ILE A 1 92 ? 7.592 4.022 3.862 1.00 82.69 92 ILE A O 1
ATOM 706 N N . THR A 1 93 ? 8.011 3.672 1.696 1.00 87.50 93 THR A N 1
ATOM 707 C CA . THR A 1 93 ? 6.641 3.224 1.406 1.00 87.50 93 THR A CA 1
ATOM 708 C C . THR A 1 93 ? 6.368 1.859 2.040 1.00 87.50 93 THR A C 1
ATOM 710 O O . THR A 1 93 ? 5.262 1.628 2.529 1.00 87.50 93 THR A O 1
ATOM 713 N N . GLY A 1 94 ? 7.372 0.977 2.080 1.00 86.94 94 GLY A N 1
ATOM 714 C CA . GLY A 1 94 ? 7.333 -0.265 2.851 1.00 86.94 94 GLY A CA 1
ATOM 715 C C . GLY A 1 94 ? 7.069 -0.003 4.335 1.00 86.94 94 GLY A C 1
ATOM 716 O O . GLY A 1 94 ? 6.097 -0.529 4.877 1.00 86.94 94 GLY A O 1
ATOM 717 N N . ASP A 1 95 ? 7.842 0.891 4.956 1.00 83.19 95 ASP A N 1
ATOM 718 C CA . ASP A 1 95 ? 7.660 1.270 6.366 1.00 83.19 95 ASP A CA 1
ATOM 719 C C . ASP A 1 95 ? 6.260 1.854 6.628 1.00 83.19 95 ASP A C 1
ATOM 721 O O . ASP A 1 95 ? 5.602 1.525 7.616 1.00 83.19 95 ASP A O 1
ATOM 725 N N . ALA A 1 96 ? 5.760 2.704 5.723 1.00 85.19 96 ALA A N 1
ATOM 726 C CA . ALA A 1 96 ? 4.417 3.272 5.825 1.00 85.19 96 ALA A CA 1
ATOM 727 C C . ALA A 1 96 ? 3.326 2.185 5.762 1.00 85.19 96 ALA A C 1
ATOM 729 O O . ALA A 1 96 ? 2.380 2.172 6.551 1.00 85.19 96 ALA A O 1
ATOM 730 N N . ASN A 1 97 ? 3.466 1.215 4.862 1.00 89.75 97 ASN A N 1
ATOM 731 C CA . ASN A 1 97 ? 2.564 0.069 4.838 1.00 89.75 97 ASN A CA 1
ATOM 732 C C . ASN A 1 97 ? 2.616 -0.730 6.140 1.00 89.75 97 ASN A C 1
ATOM 734 O O . ASN A 1 97 ? 1.568 -1.111 6.668 1.00 89.75 97 ASN A O 1
ATOM 738 N N . GLU A 1 98 ? 3.809 -0.921 6.698 1.00 85.44 98 GLU A N 1
ATOM 739 C CA . GLU A 1 98 ? 3.995 -1.648 7.948 1.00 85.44 98 GLU A CA 1
ATOM 740 C C . GLU A 1 98 ? 3.232 -1.007 9.116 1.00 85.44 98 GLU A C 1
ATOM 742 O O . GLU A 1 98 ? 2.667 -1.717 9.946 1.00 85.44 98 GLU A O 1
ATOM 747 N N . VAL A 1 99 ? 3.124 0.326 9.163 1.00 83.75 99 VAL A N 1
ATOM 748 C CA . VAL A 1 99 ? 2.315 1.035 10.172 1.00 83.75 99 VAL A CA 1
ATOM 749 C C . VAL A 1 99 ? 0.851 0.582 10.137 1.00 83.75 99 VAL A C 1
ATOM 751 O O . VAL A 1 99 ? 0.266 0.304 11.188 1.00 83.75 99 VAL A O 1
ATOM 754 N N . LEU A 1 100 ? 0.255 0.453 8.945 1.00 86.88 100 LEU A N 1
ATOM 755 C CA . LEU A 1 100 ? -1.121 -0.032 8.793 1.00 86.88 100 LEU A CA 1
ATOM 756 C C . LEU A 1 100 ? -1.243 -1.528 9.118 1.00 86.88 100 LEU A C 1
ATOM 758 O O . LEU A 1 100 ? -2.197 -1.937 9.780 1.00 86.88 100 LEU A O 1
ATOM 762 N N . ILE A 1 101 ? -0.290 -2.353 8.686 1.00 87.44 101 ILE A N 1
ATOM 763 C CA . ILE A 1 101 ? -0.291 -3.793 8.988 1.00 87.44 101 ILE A CA 1
ATOM 764 C C . ILE A 1 101 ? -0.192 -4.029 10.496 1.00 87.44 101 ILE A C 1
ATOM 766 O O . ILE A 1 101 ? -1.004 -4.753 11.076 1.00 87.44 101 ILE A O 1
ATOM 770 N N . ASN A 1 102 ? 0.740 -3.345 11.156 1.00 81.25 102 ASN A N 1
ATOM 771 C CA . ASN A 1 102 ? 0.889 -3.368 12.604 1.00 81.25 102 ASN A CA 1
ATOM 772 C C . ASN A 1 102 ? -0.381 -2.859 13.296 1.00 81.25 102 ASN A C 1
ATOM 774 O O . ASN A 1 102 ? -0.783 -3.433 14.314 1.00 81.25 102 ASN A O 1
ATOM 778 N N . TYR A 1 103 ? -1.056 -1.853 12.723 1.00 81.38 103 TYR A N 1
ATOM 779 C CA . TYR A 1 103 ? -2.352 -1.388 13.213 1.00 81.38 103 TYR A CA 1
ATOM 780 C C . TYR A 1 103 ? -3.393 -2.509 13.219 1.00 81.38 103 TYR A C 1
ATOM 782 O O . TYR A 1 103 ? -4.000 -2.814 14.251 1.00 81.38 103 TYR A O 1
ATOM 790 N N . MET A 1 104 ? -3.567 -3.164 12.075 1.00 83.44 104 MET A N 1
ATOM 791 C CA . MET A 1 104 ? -4.579 -4.198 11.892 1.00 83.44 104 MET A CA 1
ATOM 792 C C . MET A 1 104 ? -4.295 -5.441 12.743 1.00 83.44 104 MET A C 1
ATOM 794 O O . MET A 1 104 ? -5.195 -5.922 13.435 1.00 83.44 104 MET A O 1
ATOM 798 N N . ASN A 1 105 ? -3.043 -5.902 12.785 1.00 79.38 105 ASN A N 1
ATOM 799 C CA . ASN A 1 105 ? -2.622 -7.019 13.635 1.00 79.38 105 ASN A CA 1
ATOM 800 C C . ASN A 1 105 ? -2.877 -6.737 15.118 1.00 79.38 105 ASN A C 1
ATOM 802 O O . ASN A 1 105 ? -3.349 -7.595 15.865 1.00 79.38 105 ASN A O 1
ATOM 806 N N . SER A 1 106 ? -2.637 -5.502 15.550 1.00 74.50 106 SER A N 1
ATOM 807 C CA . SER A 1 106 ? -2.906 -5.097 16.925 1.00 74.50 106 SER A CA 1
ATOM 808 C C . SER A 1 106 ? -4.396 -5.139 17.252 1.00 74.50 106 SER A C 1
ATOM 810 O O . SER A 1 106 ? -4.770 -5.634 18.314 1.00 74.50 106 SER A O 1
ATOM 812 N N . LEU A 1 107 ? -5.267 -4.690 16.342 1.00 76.56 107 LEU A N 1
ATOM 813 C CA . LEU A 1 107 ? -6.714 -4.822 16.527 1.00 76.56 107 LEU A CA 1
ATOM 814 C C . LEU A 1 107 ? -7.161 -6.283 16.639 1.00 76.56 107 LEU A C 1
ATOM 816 O O . LEU A 1 107 ? -8.010 -6.584 17.482 1.00 76.56 107 LEU A O 1
ATOM 820 N N . VAL A 1 108 ? -6.591 -7.180 15.828 1.00 76.81 108 VAL A N 1
ATOM 821 C CA . VAL A 1 108 ? -6.871 -8.623 15.898 1.00 76.81 108 VAL A CA 1
ATOM 822 C C . VAL A 1 108 ? -6.501 -9.169 17.277 1.00 76.81 108 VAL A C 1
ATOM 824 O O . VAL A 1 108 ? -7.345 -9.790 17.924 1.00 76.81 108 VAL A O 1
ATOM 827 N N . LEU A 1 109 ? -5.299 -8.867 17.777 1.00 71.38 109 LEU A N 1
ATOM 828 C CA . LEU A 1 109 ? -4.846 -9.304 19.104 1.00 71.38 109 LEU A CA 1
ATOM 829 C C . LEU A 1 109 ? -5.750 -8.779 20.230 1.00 71.38 109 LEU A C 1
ATOM 831 O O . LEU A 1 109 ? -6.184 -9.549 21.090 1.00 71.38 109 LEU A O 1
ATOM 835 N N . ILE A 1 110 ? -6.108 -7.488 20.199 1.00 69.81 110 ILE A N 1
ATOM 836 C CA . ILE A 1 110 ? -7.031 -6.886 21.178 1.00 69.81 110 ILE A CA 1
ATOM 837 C C . ILE A 1 110 ? -8.387 -7.596 21.146 1.00 69.81 110 ILE A C 1
ATOM 839 O O . ILE A 1 110 ? -8.973 -7.868 22.197 1.00 69.81 110 ILE A O 1
ATOM 843 N N . ALA A 1 111 ? -8.895 -7.896 19.950 1.00 70.75 111 ALA A N 1
ATOM 844 C CA . ALA A 1 111 ? -10.182 -8.550 19.772 1.00 70.75 111 ALA A CA 1
ATOM 845 C C . ALA A 1 111 ? -10.169 -10.017 20.241 1.00 70.75 111 ALA A C 1
ATOM 847 O O . ALA A 1 111 ? -11.168 -10.461 20.815 1.00 70.75 111 ALA A O 1
ATOM 848 N N . LYS A 1 112 ? -9.045 -10.733 20.073 1.00 69.44 112 LYS A N 1
ATOM 849 C CA . LYS A 1 112 ? -8.806 -12.068 20.655 1.00 69.44 112 LYS A CA 1
ATOM 850 C C . LYS A 1 112 ? -8.609 -12.021 22.181 1.00 69.44 112 LYS A C 1
ATOM 852 O O . LYS A 1 112 ? -8.773 -13.029 22.860 1.00 69.44 112 LYS A O 1
ATOM 857 N N . GLY A 1 113 ? -8.311 -10.846 22.745 1.00 60.44 113 GLY A N 1
ATOM 858 C CA . GLY A 1 113 ? -7.922 -10.704 24.152 1.00 60.44 113 GLY A CA 1
ATOM 859 C C . GLY A 1 113 ? -6.515 -11.241 24.428 1.00 60.44 113 GLY A C 1
ATOM 860 O O . GLY A 1 113 ? -6.169 -11.514 25.578 1.00 60.44 113 GLY A O 1
ATOM 861 N N . GLU A 1 114 ? -5.716 -11.399 23.376 1.00 62.69 114 GLU A N 1
ATOM 862 C CA . GLU A 1 114 ? -4.349 -11.892 23.427 1.00 62.69 114 GLU A CA 1
ATOM 863 C C . GLU A 1 114 ? -3.369 -10.734 23.620 1.00 62.69 114 GLU A C 1
ATOM 865 O O . GLU A 1 114 ? -3.630 -9.580 23.271 1.00 62.69 114 GLU A O 1
ATOM 870 N N . GLN A 1 115 ? -2.208 -11.046 24.192 1.00 56.38 115 GLN A N 1
ATOM 871 C CA . GLN A 1 115 ? -1.074 -10.130 24.219 1.00 56.38 115 GLN A CA 1
ATOM 872 C C . GLN A 1 115 ? 0.003 -10.667 23.293 1.00 56.38 115 GLN A C 1
ATOM 874 O O . GLN A 1 115 ? 0.262 -11.872 23.285 1.00 56.38 115 GLN A O 1
ATOM 879 N N . LYS A 1 116 ? 0.685 -9.775 22.569 1.00 51.00 116 LYS A N 1
ATOM 880 C CA . LYS A 1 116 ? 1.908 -10.144 21.857 1.00 51.00 116 LYS A CA 1
ATOM 881 C C . LYS A 1 116 ? 2.929 -10.606 22.909 1.00 51.00 116 LYS A C 1
ATOM 883 O O . LYS A 1 116 ? 3.456 -9.797 23.670 1.00 51.00 116 LYS A O 1
ATOM 888 N N . LYS A 1 117 ? 3.171 -11.917 23.015 1.00 41.28 117 LYS A N 1
ATOM 889 C CA . LYS A 1 117 ? 4.299 -12.459 23.785 1.00 41.28 117 LYS A CA 1
ATOM 890 C C . LYS A 1 117 ? 5.569 -12.140 23.005 1.00 41.28 117 LYS A C 1
ATOM 892 O O . LYS A 1 117 ? 5.958 -12.907 22.136 1.00 41.28 117 LYS A O 1
ATOM 897 N N . GLY A 1 118 ? 6.201 -11.014 23.298 1.00 39.75 118 GLY A N 1
ATOM 898 C CA . GLY A 1 118 ? 7.488 -10.688 22.694 1.00 39.75 118 GLY A CA 1
ATOM 899 C C . GLY A 1 118 ? 7.633 -9.210 22.394 1.00 39.75 118 GLY A C 1
ATOM 900 O O . GLY A 1 118 ? 6.812 -8.636 21.687 1.00 39.75 118 GLY A O 1
ATOM 901 N N . THR A 1 119 ? 8.705 -8.675 22.975 1.00 37.09 119 THR A N 1
ATOM 902 C CA . THR A 1 119 ? 9.305 -7.346 22.834 1.00 37.09 119 THR A CA 1
ATOM 903 C C . THR A 1 119 ? 8.345 -6.163 23.023 1.00 37.09 119 THR A C 1
ATOM 905 O O . THR A 1 119 ? 7.522 -5.902 22.146 1.00 37.09 119 THR A O 1
ATOM 908 N N . PRO A 1 120 ? 8.459 -5.387 24.125 1.00 40.22 120 PRO A N 1
ATOM 909 C CA . PRO A 1 120 ? 7.924 -4.033 24.134 1.00 40.22 120 PRO A CA 1
ATOM 910 C C . PRO A 1 120 ? 8.643 -3.315 23.007 1.00 40.22 120 PRO A C 1
ATOM 912 O O . PRO A 1 120 ? 9.841 -3.049 23.098 1.00 40.22 120 PRO A O 1
ATOM 915 N N . ILE A 1 121 ? 7.960 -3.139 21.884 1.00 41.06 121 ILE A N 1
ATOM 916 C CA . ILE A 1 121 ? 8.581 -2.447 20.777 1.00 41.06 121 ILE A CA 1
ATOM 917 C C . ILE A 1 121 ? 8.823 -1.014 21.289 1.00 41.06 121 ILE A C 1
ATOM 919 O O . ILE A 1 121 ? 7.981 -0.408 21.950 1.00 41.06 121 ILE A O 1
ATOM 923 N N . SER A 1 122 ? 10.082 -0.593 21.218 1.00 38.44 122 SER A N 1
ATOM 924 C CA . SER A 1 122 ? 10.558 0.718 21.655 1.00 38.44 122 SER A CA 1
ATOM 925 C C . SER A 1 122 ? 10.412 1.634 20.451 1.00 38.44 122 SER A C 1
ATOM 927 O O . SER A 1 122 ? 10.918 1.306 19.380 1.00 38.44 122 SER A O 1
ATOM 929 N N . PHE A 1 123 ? 9.651 2.717 20.596 1.00 53.12 123 PHE A N 1
ATOM 930 C CA . PHE A 1 123 ? 9.020 3.381 19.452 1.00 53.12 123 PHE A CA 1
ATOM 931 C C . PHE A 1 123 ? 9.361 4.865 19.278 1.00 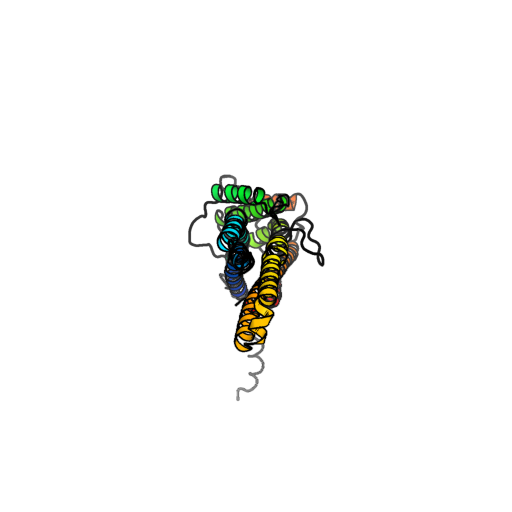53.12 123 PHE A C 1
ATOM 933 O O . PHE A 1 123 ? 9.017 5.422 18.240 1.00 53.12 123 PHE A O 1
ATOM 940 N N . ASP A 1 124 ? 10.016 5.526 20.234 1.00 49.50 124 ASP A N 1
ATOM 941 C CA . ASP A 1 124 ? 10.148 6.990 20.171 1.00 49.50 124 ASP A CA 1
ATOM 942 C C . ASP A 1 124 ? 11.200 7.457 19.147 1.00 49.50 124 ASP A C 1
ATOM 944 O O . ASP A 1 124 ? 11.001 8.466 18.474 1.00 49.50 124 ASP A O 1
ATOM 948 N N . GLU A 1 125 ? 12.293 6.714 18.958 1.00 50.56 125 GLU A N 1
ATOM 949 C CA . GLU A 1 125 ? 13.366 7.109 18.031 1.00 50.56 125 GLU A CA 1
ATOM 950 C C . GLU A 1 125 ? 13.054 6.707 16.577 1.00 50.56 125 GLU A C 1
ATOM 952 O O . GLU A 1 125 ? 13.179 7.517 15.658 1.00 50.56 125 GLU A O 1
ATOM 957 N N . SER A 1 126 ? 12.542 5.489 16.365 1.00 54.19 126 SER A N 1
ATOM 958 C CA . SER A 1 126 ? 12.205 4.971 15.032 1.00 54.19 126 SER A CA 1
ATOM 959 C C . SER A 1 126 ? 11.047 5.721 14.362 1.00 54.19 126 SER A C 1
ATOM 961 O O . SER A 1 126 ? 11.093 5.931 13.153 1.00 54.19 126 SER A O 1
ATOM 963 N N . TYR A 1 127 ? 10.040 6.194 15.113 1.00 61.19 127 TYR A N 1
ATOM 964 C CA . TYR A 1 127 ? 8.927 6.959 14.530 1.00 61.19 127 TYR A CA 1
ATOM 965 C C . TYR A 1 127 ? 9.247 8.424 14.273 1.00 61.19 127 TYR A C 1
ATOM 967 O O . TYR A 1 127 ? 8.755 8.953 13.288 1.00 61.19 127 TYR A O 1
ATOM 975 N N . ASN A 1 128 ? 10.077 9.077 15.090 1.00 60.50 128 ASN A N 1
ATOM 976 C CA . ASN A 1 128 ? 10.558 10.418 14.748 1.00 60.50 128 ASN A CA 1
ATOM 977 C C . ASN A 1 128 ? 11.401 10.363 13.465 1.00 60.50 128 ASN A C 1
ATOM 979 O O . ASN A 1 128 ? 11.298 11.240 12.608 1.00 60.50 128 ASN A O 1
ATOM 983 N N . ASN A 1 129 ? 12.182 9.292 13.291 1.00 65.19 129 ASN A N 1
ATOM 984 C CA . ASN A 1 129 ? 12.903 9.033 12.049 1.00 65.19 129 ASN A CA 1
ATOM 985 C C . ASN A 1 129 ? 11.952 8.735 10.881 1.00 65.19 129 ASN A C 1
ATOM 987 O O . ASN A 1 129 ? 12.178 9.265 9.796 1.00 65.19 129 ASN A O 1
ATOM 991 N N . LEU A 1 130 ? 10.875 7.968 11.090 1.00 65.88 130 LEU A N 1
ATOM 992 C CA . LEU A 1 130 ? 9.857 7.705 10.066 1.00 65.88 130 LEU A CA 1
ATOM 993 C C . LEU A 1 130 ? 9.051 8.966 9.708 1.00 65.88 130 LEU A C 1
ATOM 995 O O . LEU A 1 130 ? 8.889 9.259 8.533 1.00 65.88 130 LEU A O 1
ATOM 999 N N . GLU A 1 131 ? 8.611 9.758 10.686 1.00 75.44 131 GLU A N 1
ATOM 1000 C CA . GLU A 1 131 ? 7.913 11.039 10.502 1.00 75.44 131 GLU A CA 1
ATOM 1001 C C . GLU A 1 131 ? 8.772 12.006 9.688 1.00 75.44 131 GLU A C 1
ATOM 1003 O O . GLU A 1 131 ? 8.345 12.493 8.640 1.00 75.44 131 GLU A O 1
ATOM 1008 N N . ASN A 1 132 ? 10.022 12.214 10.111 1.00 75.38 132 ASN A N 1
ATOM 1009 C CA . ASN A 1 132 ? 10.968 13.052 9.382 1.00 75.38 132 ASN A CA 1
ATOM 1010 C C . ASN A 1 132 ? 11.258 12.495 7.984 1.00 75.38 132 ASN A C 1
ATOM 1012 O O . ASN A 1 132 ? 11.397 13.266 7.035 1.00 75.38 132 ASN A O 1
ATOM 1016 N N . SER A 1 133 ? 11.346 11.173 7.834 1.00 70.81 133 SER A N 1
ATOM 1017 C CA . SER A 1 133 ? 11.581 10.539 6.536 1.00 70.81 133 SER A CA 1
ATOM 1018 C C . SER A 1 133 ? 10.392 10.717 5.599 1.00 70.81 133 SER A C 1
ATOM 1020 O O . SER A 1 133 ? 10.614 11.068 4.447 1.00 70.81 133 SER A O 1
ATOM 1022 N N . LEU A 1 134 ? 9.158 10.562 6.086 1.00 75.06 134 LEU A N 1
ATOM 1023 C CA . LEU A 1 134 ? 7.923 10.724 5.317 1.00 75.06 134 LEU A CA 1
ATOM 1024 C C . LEU A 1 134 ? 7.664 12.189 4.934 1.00 75.06 134 LEU A C 1
ATOM 1026 O O . LEU A 1 134 ? 7.311 12.451 3.788 1.00 75.06 134 LEU A O 1
ATOM 1030 N N . ILE A 1 135 ? 7.891 13.147 5.845 1.00 79.12 135 ILE A N 1
ATOM 1031 C CA . ILE A 1 135 ? 7.754 14.593 5.563 1.00 79.12 135 ILE A CA 1
ATOM 1032 C C . ILE A 1 135 ? 8.747 15.038 4.485 1.00 79.12 135 ILE A C 1
ATOM 1034 O O . ILE A 1 135 ? 8.416 15.841 3.613 1.00 79.12 135 ILE A O 1
ATOM 1038 N N . ASN A 1 136 ? 9.977 14.525 4.546 1.00 76.12 136 ASN A N 1
ATOM 1039 C CA . ASN A 1 136 ? 11.034 14.894 3.609 1.00 76.12 136 ASN A CA 1
ATOM 1040 C C . ASN A 1 136 ? 11.058 14.026 2.348 1.00 76.12 136 ASN A C 1
ATOM 1042 O O . ASN A 1 136 ? 11.877 14.281 1.461 1.00 76.12 136 ASN A O 1
ATOM 1046 N N . LEU A 1 137 ? 10.195 13.010 2.252 1.00 74.75 137 LEU A N 1
ATOM 1047 C CA . LEU A 1 137 ? 10.131 12.160 1.077 1.00 74.75 137 LEU A CA 1
ATOM 1048 C C . LEU A 1 137 ? 9.475 12.932 -0.056 1.00 74.75 137 LEU A C 1
ATOM 1050 O O . LEU A 1 137 ? 8.305 13.309 0.015 1.00 74.75 137 LEU A O 1
ATOM 1054 N N . LYS A 1 138 ? 10.250 13.172 -1.107 1.00 77.75 138 LYS A N 1
ATOM 1055 C CA . LYS A 1 138 ? 9.795 13.863 -2.303 1.00 77.75 138 LYS A CA 1
ATOM 1056 C C . LYS A 1 138 ? 9.996 12.973 -3.511 1.00 77.75 138 LYS A C 1
ATOM 1058 O O . LYS A 1 138 ? 10.939 12.190 -3.553 1.00 77.75 138 LYS A O 1
ATOM 1063 N N . ILE A 1 139 ? 9.124 13.141 -4.489 1.00 71.69 139 ILE A N 1
ATOM 1064 C CA . ILE A 1 139 ? 9.221 12.496 -5.788 1.00 71.69 139 ILE A CA 1
ATOM 1065 C C . ILE A 1 139 ? 9.242 13.559 -6.881 1.00 71.69 139 ILE A C 1
ATOM 1067 O O . ILE A 1 139 ? 8.502 14.541 -6.819 1.00 71.69 139 ILE A O 1
ATOM 1071 N N . SER A 1 140 ? 10.083 13.349 -7.886 1.00 64.38 140 SER A N 1
ATOM 1072 C CA . SER A 1 140 ? 10.000 14.041 -9.168 1.00 64.38 140 SER A CA 1
ATOM 1073 C C . SER A 1 140 ? 9.564 13.039 -10.226 1.00 64.38 140 SER A C 1
ATOM 1075 O O . SER A 1 140 ? 10.201 12.003 -10.389 1.00 64.38 140 SER A O 1
ATOM 1077 N N . SER A 1 141 ? 8.504 13.361 -10.960 1.00 55.56 141 SER A N 1
ATOM 1078 C CA . SER A 1 141 ? 7.998 12.567 -12.088 1.00 55.56 141 SER A CA 1
ATOM 1079 C C . SER A 1 141 ? 8.951 12.561 -13.287 1.00 55.56 141 SER A C 1
ATOM 1081 O O . SER A 1 141 ? 8.849 11.696 -14.151 1.00 55.56 141 SER A O 1
ATOM 1083 N N . SER A 1 142 ? 9.879 13.518 -13.353 1.00 54.41 142 SER A N 1
ATOM 1084 C CA . SER A 1 142 ? 10.954 13.568 -14.342 1.00 54.41 142 SER A CA 1
ATOM 1085 C C . SER A 1 142 ? 12.142 14.372 -13.817 1.00 54.41 142 SER A C 1
ATOM 1087 O O . SER A 1 142 ? 12.009 15.153 -12.873 1.00 54.41 142 SER A O 1
ATOM 1089 N N . SER A 1 143 ? 13.298 14.242 -14.468 1.00 55.41 143 SER A N 1
ATOM 1090 C CA . SER A 1 143 ? 14.500 15.041 -14.178 1.00 55.41 143 SER A CA 1
ATOM 1091 C C . SER A 1 143 ? 14.292 16.556 -14.334 1.00 55.41 143 SER A C 1
ATOM 1093 O O . SER A 1 143 ? 15.089 17.342 -13.825 1.00 55.41 143 SER A O 1
ATOM 1095 N N . THR A 1 144 ? 13.220 16.972 -15.014 1.00 54.97 144 THR A N 1
ATOM 1096 C CA . THR A 1 144 ? 12.888 18.375 -15.291 1.00 54.97 144 THR A CA 1
ATOM 1097 C C . THR A 1 144 ? 11.784 18.951 -14.402 1.00 54.97 144 THR A C 1
ATOM 1099 O O . THR A 1 144 ? 11.556 20.159 -14.436 1.00 54.97 144 THR A O 1
ATOM 1102 N N . GLU A 1 145 ? 11.090 18.131 -13.608 1.00 57.94 145 GLU A N 1
ATOM 1103 C CA . GLU A 1 145 ? 9.983 18.579 -12.755 1.00 57.94 145 GLU A CA 1
ATOM 1104 C C . GLU A 1 145 ? 10.404 18.785 -11.297 1.00 57.94 145 GLU A C 1
ATOM 1106 O O . GLU A 1 145 ? 11.213 18.038 -10.745 1.00 57.94 145 GLU A O 1
ATOM 1111 N N . ALA A 1 146 ? 9.823 19.802 -10.651 1.00 65.25 146 ALA A N 1
ATOM 1112 C CA . ALA A 1 146 ? 10.092 20.117 -9.253 1.00 65.25 146 ALA A CA 1
ATOM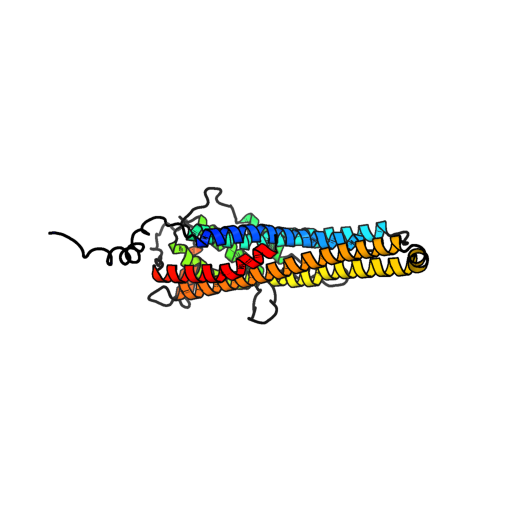 1113 C C . ALA A 1 146 ? 9.547 19.024 -8.324 1.00 65.25 146 ALA A C 1
ATOM 1115 O O . ALA A 1 146 ? 8.361 18.690 -8.384 1.00 65.25 146 ALA A O 1
ATOM 1116 N N . SER A 1 147 ? 10.398 18.524 -7.426 1.00 72.44 147 SER A N 1
ATOM 1117 C CA . SER A 1 147 ? 10.041 17.419 -6.539 1.00 72.44 147 SER A CA 1
ATOM 1118 C C . SER A 1 147 ? 8.910 17.801 -5.586 1.00 72.44 147 SER A C 1
ATOM 1120 O O . SER A 1 147 ? 9.006 18.785 -4.846 1.00 72.44 147 SER A O 1
ATOM 1122 N N . GLN A 1 148 ? 7.849 17.001 -5.586 1.00 73.44 148 GLN A N 1
ATOM 1123 C CA . GLN A 1 148 ? 6.669 17.173 -4.744 1.00 73.44 148 GLN A CA 1
ATOM 1124 C C . GLN A 1 148 ? 6.735 16.244 -3.529 1.00 73.44 148 GLN A C 1
ATOM 1126 O O . GLN A 1 148 ? 7.253 15.133 -3.655 1.00 73.44 148 GLN A O 1
ATOM 1131 N N . PRO A 1 149 ? 6.223 16.660 -2.356 1.00 76.88 149 PRO A N 1
ATOM 1132 C CA . PRO A 1 149 ? 6.136 15.778 -1.196 1.00 76.88 149 PRO A CA 1
ATOM 1133 C C . PRO A 1 149 ? 5.240 14.572 -1.502 1.00 76.88 149 PRO A C 1
ATOM 1135 O O . PRO A 1 149 ? 4.155 14.725 -2.068 1.00 76.88 149 PRO A O 1
ATOM 1138 N N . LEU A 1 150 ? 5.707 13.380 -1.127 1.00 77.81 150 LEU A N 1
ATOM 1139 C CA . LEU A 1 150 ? 5.001 12.124 -1.372 1.00 77.81 150 LEU A CA 1
ATOM 1140 C C . LEU A 1 150 ? 3.791 11.965 -0.444 1.00 77.81 150 LEU A C 1
ATOM 1142 O O . LEU A 1 150 ? 2.712 11.585 -0.892 1.00 77.81 150 LEU A O 1
ATOM 1146 N N . PHE A 1 151 ? 3.981 12.298 0.833 1.00 79.25 151 PHE A N 1
ATOM 1147 C CA . PHE A 1 151 ? 2.924 12.386 1.832 1.00 79.25 151 PHE A CA 1
ATOM 1148 C C . PHE A 1 151 ? 2.667 13.845 2.190 1.00 79.25 151 PHE A C 1
ATOM 1150 O O . PHE A 1 151 ? 3.599 14.634 2.374 1.00 79.25 151 PHE A O 1
ATOM 1157 N N . LYS A 1 152 ? 1.395 14.206 2.355 1.00 84.88 152 LYS A N 1
ATOM 1158 C CA . LYS A 1 152 ? 1.041 15.486 2.978 1.00 84.88 152 LYS A CA 1
ATOM 1159 C C . LYS A 1 152 ? 1.294 15.416 4.480 1.00 84.88 152 LYS A C 1
ATOM 1161 O O . LYS A 1 152 ? 1.145 14.366 5.099 1.00 84.88 152 LYS A O 1
ATOM 1166 N N . GLU A 1 153 ? 1.582 16.557 5.098 1.00 84.75 153 GLU A N 1
ATOM 1167 C CA . GLU A 1 153 ? 1.858 16.633 6.539 1.00 84.75 153 GLU A CA 1
ATOM 1168 C C . GLU A 1 153 ? 0.728 16.030 7.397 1.00 84.75 153 GLU A C 1
ATOM 1170 O O . GLU A 1 153 ? 0.995 15.331 8.372 1.00 84.75 153 GLU A O 1
ATOM 1175 N N . ALA A 1 154 ? -0.535 16.231 7.006 1.00 84.06 154 ALA A N 1
ATOM 1176 C CA . ALA A 1 154 ? -1.690 15.636 7.681 1.00 84.06 154 ALA A CA 1
ATOM 1177 C C . ALA A 1 154 ? -1.682 14.096 7.643 1.00 84.06 154 ALA A C 1
ATOM 1179 O O . ALA A 1 154 ? -2.071 13.449 8.612 1.00 84.06 154 ALA A O 1
ATOM 1180 N N . GLU A 1 155 ? -1.203 13.504 6.549 1.00 86.19 155 GLU A N 1
ATOM 1181 C CA . GLU A 1 155 ? -1.118 12.053 6.360 1.00 86.19 155 GLU A CA 1
ATOM 1182 C C . GLU A 1 155 ? 0.007 11.470 7.212 1.00 86.19 155 GLU A C 1
ATOM 1184 O O . GLU A 1 155 ? -0.191 10.461 7.888 1.00 86.19 155 GLU A O 1
ATOM 1189 N N . VAL A 1 156 ? 1.155 12.152 7.269 1.00 82.19 156 VAL A N 1
ATOM 1190 C CA . VAL A 1 156 ? 2.250 11.752 8.161 1.00 82.19 156 VAL A CA 1
ATOM 1191 C C . VAL A 1 156 ? 1.807 11.821 9.620 1.00 82.19 156 VAL A C 1
ATOM 1193 O O . VAL A 1 156 ? 1.963 10.848 10.357 1.00 82.19 156 VAL A O 1
ATOM 1196 N N . LYS A 1 157 ? 1.177 12.929 10.033 1.00 84.94 157 LYS A N 1
ATOM 1197 C CA . LYS A 1 157 ? 0.644 13.084 11.395 1.00 84.94 157 LYS A CA 1
ATOM 1198 C C . LYS A 1 157 ? -0.386 12.010 11.734 1.00 84.94 157 LYS A C 1
ATOM 1200 O O . LYS A 1 157 ? -0.363 11.494 12.848 1.00 84.94 157 LYS A O 1
ATOM 1205 N N . ALA A 1 158 ? -1.249 11.638 10.791 1.00 82.62 158 ALA A N 1
ATOM 1206 C CA . ALA A 1 158 ? -2.202 10.549 10.975 1.00 82.62 158 ALA A CA 1
ATOM 1207 C C . ALA A 1 158 ? -1.494 9.202 11.218 1.00 82.62 158 ALA A C 1
ATOM 1209 O O . ALA A 1 158 ? -1.825 8.503 12.177 1.00 82.62 158 ALA A O 1
ATOM 1210 N N . GLY A 1 159 ? -0.471 8.869 10.422 1.00 79.94 159 GLY A N 1
ATOM 1211 C CA . GLY A 1 159 ? 0.349 7.666 10.620 1.00 79.94 159 GLY A CA 1
ATOM 1212 C C . GLY A 1 159 ? 1.059 7.643 11.978 1.00 79.94 159 GLY A C 1
ATOM 1213 O O . GLY A 1 159 ? 1.031 6.637 12.687 1.00 79.94 159 GLY A O 1
ATOM 1214 N N . VAL A 1 160 ? 1.620 8.779 12.395 1.00 80.12 160 VAL A N 1
ATOM 1215 C CA . VAL A 1 160 ? 2.260 8.940 13.711 1.00 80.12 160 VAL A CA 1
ATOM 1216 C C . VAL A 1 160 ? 1.250 8.799 14.855 1.00 80.12 160 VAL A C 1
ATOM 1218 O O . VAL A 1 160 ? 1.559 8.188 15.879 1.00 80.12 160 VAL A O 1
ATOM 1221 N N . SER A 1 161 ? 0.032 9.323 14.707 1.00 76.94 161 SER A N 1
ATOM 1222 C CA . SER A 1 161 ? -1.038 9.161 15.701 1.00 76.94 161 SER A CA 1
ATOM 1223 C C . SER A 1 161 ? -1.492 7.706 15.826 1.00 76.94 161 SER A C 1
ATOM 1225 O O . SER A 1 161 ? -1.620 7.207 16.946 1.00 76.94 161 SER A O 1
ATOM 1227 N N . ILE A 1 162 ? -1.657 7.003 14.699 1.00 75.81 162 ILE A N 1
ATOM 1228 C CA . ILE A 1 162 ? -1.926 5.556 14.636 1.00 75.81 162 ILE A CA 1
ATOM 1229 C C . ILE A 1 162 ? -0.832 4.779 15.380 1.00 75.81 162 ILE A C 1
ATOM 1231 O O . ILE A 1 162 ? -1.123 3.956 16.247 1.00 75.81 162 ILE A O 1
ATOM 1235 N N . ALA A 1 163 ? 0.429 5.071 15.087 1.00 72.31 163 ALA A N 1
ATOM 1236 C CA . ALA A 1 163 ? 1.571 4.445 15.731 1.00 72.31 163 ALA A CA 1
ATOM 1237 C C . ALA A 1 163 ? 1.601 4.661 17.251 1.00 72.31 163 ALA A C 1
ATOM 1239 O O . ALA A 1 163 ? 1.627 3.704 18.029 1.00 72.31 163 ALA A O 1
ATOM 1240 N N . LYS A 1 164 ? 1.523 5.927 17.686 1.00 69.06 164 LYS A N 1
ATOM 1241 C CA . LYS A 1 164 ? 1.490 6.318 19.106 1.00 69.06 164 LYS A CA 1
ATOM 1242 C C . LYS A 1 164 ? 0.302 5.704 19.838 1.00 69.06 164 LYS A C 1
ATOM 1244 O O . LYS A 1 164 ? 0.409 5.375 21.023 1.00 69.06 164 LYS A O 1
ATOM 1249 N N . PHE A 1 165 ? -0.831 5.548 19.157 1.00 67.06 165 PHE A N 1
ATOM 1250 C CA . PHE A 1 165 ? -2.002 4.878 19.702 1.00 67.06 165 PHE A CA 1
ATOM 1251 C C . PHE A 1 165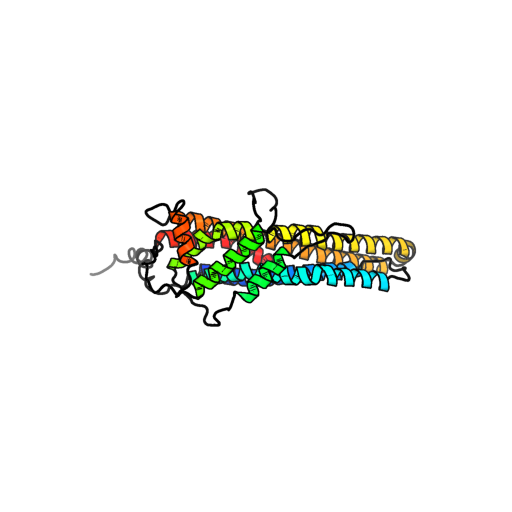 ? -1.677 3.432 20.124 1.00 67.06 165 PHE A C 1
ATOM 1253 O O . PHE A 1 165 ? -2.012 3.045 21.247 1.00 67.06 165 PHE A O 1
ATOM 1260 N N . PHE A 1 166 ? -0.950 2.656 19.312 1.00 62.66 166 PHE A N 1
ATOM 1261 C CA . PHE A 1 166 ? -0.594 1.278 19.681 1.00 62.66 166 PHE A CA 1
ATOM 1262 C C . PHE A 1 166 ? 0.447 1.168 20.760 1.00 62.66 166 PHE A C 1
ATOM 1264 O O . PHE A 1 166 ? 0.275 0.368 21.679 1.00 62.66 166 PHE A O 1
ATOM 1271 N N . THR A 1 167 ? 1.497 1.976 20.690 1.00 60.53 167 THR A N 1
ATOM 1272 C CA . THR A 1 167 ? 2.547 1.982 21.707 1.00 60.53 167 THR A CA 1
ATOM 1273 C C . THR A 1 167 ? 1.959 2.128 23.111 1.00 60.53 167 THR A C 1
ATOM 1275 O O . THR A 1 167 ? 2.306 1.400 24.044 1.00 60.53 167 THR A O 1
ATOM 1278 N N . ASN A 1 168 ? 0.975 3.016 23.251 1.00 60.69 168 ASN A N 1
ATOM 1279 C CA . ASN A 1 168 ? 0.284 3.260 24.513 1.00 60.69 168 ASN A CA 1
ATOM 1280 C C . ASN A 1 168 ? -0.709 2.153 24.904 1.00 60.69 168 ASN A C 1
ATOM 1282 O O . ASN A 1 168 ? -1.019 1.987 26.087 1.00 60.69 168 ASN A O 1
ATOM 1286 N N . LEU A 1 169 ? -1.214 1.390 23.934 1.00 58.97 169 LEU A N 1
ATOM 1287 C CA . LEU A 1 169 ? -2.142 0.293 24.178 1.00 58.97 169 LEU A CA 1
ATOM 1288 C C . LEU A 1 169 ? -1.418 -0.988 24.625 1.00 58.97 169 LEU A C 1
ATOM 1290 O O . LEU A 1 169 ? -1.915 -1.652 25.530 1.00 58.97 169 LEU A O 1
ATOM 1294 N N . PHE A 1 170 ? -0.236 -1.301 24.074 1.00 53.91 170 PHE A N 1
ATOM 1295 C CA . PHE A 1 170 ? 0.578 -2.466 24.477 1.00 53.91 170 PHE A CA 1
ATOM 1296 C C . PHE A 1 170 ? 1.328 -2.275 25.800 1.00 53.91 170 PHE A C 1
ATOM 1298 O O . PHE A 1 170 ? 1.629 -3.250 26.486 1.00 53.91 170 PHE A O 1
ATOM 1305 N N . THR A 1 171 ? 1.615 -1.031 26.188 1.00 55.47 171 THR A N 1
ATOM 1306 C CA . THR A 1 171 ? 2.218 -0.719 27.496 1.00 55.47 171 THR A CA 1
ATOM 1307 C C . THR A 1 171 ? 1.213 -0.820 28.652 1.00 55.47 171 THR A C 1
ATOM 1309 O O . THR A 1 171 ? 1.609 -0.961 29.809 1.00 55.47 171 THR A O 1
ATOM 1312 N N . LYS A 1 172 ? -0.095 -0.808 28.364 1.00 53.53 172 LYS A N 1
ATOM 1313 C CA . LYS A 1 172 ? -1.180 -1.033 29.333 1.00 53.53 172 LYS A CA 1
ATOM 1314 C C . LYS A 1 172 ? -1.658 -2.487 29.212 1.00 53.53 172 LYS A C 1
ATOM 1316 O O . LYS A 1 172 ? -1.694 -3.035 28.120 1.00 53.53 172 LYS A O 1
ATOM 1321 N N . LYS A 1 173 ? -2.038 -3.153 30.315 1.00 52.72 173 LYS A N 1
ATOM 1322 C CA . LYS A 1 173 ? -2.607 -4.521 30.256 1.00 52.72 173 LYS A CA 1
ATOM 1323 C C . LYS A 1 173 ? -3.765 -4.544 29.248 1.00 52.72 173 LYS A C 1
ATOM 1325 O O . LYS A 1 173 ? -4.806 -3.947 29.520 1.00 52.72 173 LYS A O 1
ATOM 1330 N N . ILE A 1 174 ? -3.565 -5.221 28.114 1.00 53.31 174 ILE A N 1
ATOM 1331 C CA . ILE A 1 174 ? -4.529 -5.300 27.010 1.00 53.31 174 ILE A CA 1
ATOM 1332 C C . ILE A 1 174 ? -5.841 -5.868 27.544 1.00 53.31 174 ILE A C 1
ATOM 1334 O O . ILE A 1 174 ? -5.871 -6.964 28.105 1.00 53.31 174 ILE A O 1
ATOM 1338 N N . ARG A 1 175 ? -6.920 -5.098 27.396 1.00 58.50 175 ARG A N 1
ATOM 1339 C CA . ARG A 1 175 ? -8.290 -5.535 27.659 1.00 58.50 175 ARG A CA 1
ATOM 1340 C C . ARG A 1 175 ? -9.094 -5.334 26.388 1.00 58.50 175 ARG A C 1
ATOM 1342 O O . ARG A 1 175 ? -8.973 -4.290 25.749 1.00 58.50 175 ARG A O 1
ATOM 1349 N N . ARG A 1 176 ? -9.937 -6.311 26.059 1.00 57.97 176 ARG A N 1
ATOM 1350 C CA . ARG A 1 176 ? -10.906 -6.254 24.954 1.00 57.97 176 ARG A CA 1
ATOM 1351 C C . ARG A 1 176 ? -11.741 -4.968 24.978 1.00 57.97 176 ARG A C 1
ATOM 1353 O O . ARG A 1 176 ? -12.111 -4.448 23.932 1.00 57.97 176 ARG A O 1
ATOM 1360 N N . ASP A 1 177 ? -11.955 -4.416 26.165 1.00 62.00 177 ASP A N 1
ATOM 1361 C CA . ASP A 1 177 ? -12.685 -3.170 26.384 1.00 62.00 177 ASP A CA 1
ATOM 1362 C C . ASP A 1 177 ? -12.013 -1.933 25.749 1.00 62.00 177 ASP A C 1
ATOM 1364 O O . ASP A 1 177 ? -12.674 -0.929 25.489 1.00 62.00 177 ASP A O 1
ATOM 1368 N N . ASN A 1 178 ? -10.715 -2.009 25.425 1.00 71.19 178 ASN A N 1
ATOM 1369 C CA . ASN A 1 178 ? -10.001 -0.954 24.701 1.00 71.19 178 ASN A CA 1
ATOM 1370 C C . ASN A 1 178 ? -10.272 -0.989 23.187 1.00 71.19 178 ASN A C 1
ATOM 1372 O O . ASN A 1 178 ? -9.963 -0.013 22.510 1.00 71.19 178 ASN A O 1
ATOM 1376 N N . LEU A 1 179 ? -10.861 -2.065 22.641 1.00 75.62 179 LEU A N 1
ATOM 1377 C CA . LEU A 1 179 ? -11.171 -2.179 21.208 1.00 75.62 179 LEU A CA 1
ATOM 1378 C C . LEU A 1 179 ? -12.120 -1.069 20.753 1.00 75.62 179 LEU A C 1
ATOM 1380 O O . LEU A 1 179 ? -11.888 -0.415 19.739 1.00 75.62 179 LEU A O 1
ATOM 1384 N N . LYS A 1 180 ? -13.171 -0.820 21.540 1.00 81.06 180 LYS A N 1
ATOM 1385 C CA . LYS A 1 180 ? -14.118 0.268 21.289 1.00 81.06 180 LYS A CA 1
ATOM 1386 C C . LYS A 1 180 ? -13.393 1.612 21.227 1.00 81.06 180 LYS A C 1
ATOM 1388 O O . LYS A 1 180 ? -13.588 2.386 20.295 1.00 81.06 180 LYS A O 1
ATOM 1393 N N . GLN A 1 181 ? -12.533 1.864 22.208 1.00 79.56 181 GLN A N 1
ATOM 1394 C CA . GLN A 1 181 ? -11.756 3.093 22.302 1.00 79.56 181 GLN A CA 1
ATOM 1395 C C . GLN A 1 181 ? -10.806 3.250 21.106 1.00 79.56 181 GLN A C 1
ATOM 1397 O O . GLN A 1 181 ? -10.728 4.331 20.529 1.00 79.56 181 GLN A O 1
ATOM 1402 N N . ALA A 1 182 ? -10.157 2.158 20.691 1.00 78.88 182 ALA A N 1
ATOM 1403 C CA . ALA A 1 182 ? -9.259 2.105 19.546 1.00 78.88 182 ALA A CA 1
ATOM 1404 C C . ALA A 1 182 ? -9.937 2.557 18.261 1.00 78.88 182 ALA A C 1
ATOM 1406 O O . ALA A 1 182 ? -9.516 3.525 17.626 1.00 78.88 182 ALA A O 1
ATOM 1407 N N . ILE A 1 183 ? -11.033 1.886 17.924 1.00 86.00 183 ILE A N 1
ATOM 1408 C CA . ILE A 1 183 ? -11.760 2.131 16.687 1.00 86.00 183 ILE A CA 1
ATOM 1409 C C . ILE A 1 183 ? -12.380 3.530 16.688 1.00 86.00 183 ILE A C 1
ATOM 1411 O O . ILE A 1 183 ? -12.366 4.225 15.675 1.00 86.00 183 ILE A O 1
ATOM 1415 N N . LEU A 1 184 ? -12.922 3.981 17.821 1.00 86.38 184 LEU A N 1
ATOM 1416 C CA . LEU A 1 184 ? -13.515 5.312 17.903 1.00 86.38 184 LEU A CA 1
ATOM 1417 C C . LEU A 1 184 ? -12.465 6.414 17.710 1.00 86.38 184 LEU A C 1
ATOM 1419 O O . LEU A 1 184 ? -12.684 7.317 16.904 1.00 86.38 184 LEU A O 1
ATOM 1423 N N . CYS A 1 185 ? -11.332 6.324 18.406 1.00 84.44 185 CYS A N 1
ATOM 1424 C CA . CYS A 1 185 ? -10.347 7.403 18.468 1.00 84.44 185 CYS A CA 1
ATOM 1425 C C . CYS A 1 185 ? -9.395 7.461 17.270 1.00 84.44 185 CYS A C 1
ATOM 1427 O O . CYS A 1 185 ? -8.886 8.534 16.975 1.00 84.44 185 CYS A O 1
ATOM 1429 N N . THR A 1 186 ? -9.174 6.349 16.562 1.00 85.94 186 THR A N 1
ATOM 1430 C CA . THR A 1 186 ? -8.231 6.301 15.425 1.00 85.94 186 THR A CA 1
ATOM 1431 C C . THR A 1 186 ? -8.902 6.403 14.061 1.00 85.94 186 THR A C 1
ATOM 1433 O O . THR A 1 186 ? -8.217 6.459 13.047 1.00 85.94 186 THR A O 1
ATOM 1436 N N . ASN A 1 187 ? -10.238 6.461 13.987 1.00 90.31 187 ASN A N 1
ATOM 1437 C CA . ASN A 1 187 ? -10.926 6.422 12.696 1.00 90.31 187 ASN A CA 1
ATOM 1438 C C . ASN A 1 187 ? -10.527 7.559 11.758 1.00 90.31 187 ASN A C 1
ATOM 1440 O O . ASN A 1 187 ? -10.340 7.307 10.575 1.00 90.31 187 ASN A O 1
ATOM 1444 N N . ASN A 1 188 ? -10.438 8.791 12.262 1.00 90.56 188 ASN A N 1
ATOM 1445 C CA . ASN A 1 188 ? -10.050 9.925 11.425 1.00 90.56 188 ASN A CA 1
ATOM 1446 C C . ASN A 1 188 ? -8.635 9.738 10.870 1.00 90.56 188 ASN A C 1
ATOM 1448 O O . ASN A 1 188 ? -8.421 9.905 9.674 1.00 90.56 188 ASN A O 1
ATOM 1452 N N . ASP A 1 189 ? -7.708 9.310 11.724 1.00 89.75 189 ASP A N 1
ATOM 1453 C CA . ASP A 1 189 ? -6.327 9.062 11.328 1.00 89.75 189 ASP A CA 1
ATOM 1454 C C . ASP A 1 189 ? -6.246 7.923 10.307 1.00 89.75 189 ASP A C 1
ATOM 1456 O O . ASP A 1 189 ? -5.591 8.073 9.287 1.00 89.75 189 ASP A O 1
ATOM 1460 N N . ILE A 1 190 ? -6.991 6.830 10.495 1.00 91.12 190 ILE A N 1
ATOM 1461 C CA . ILE A 1 190 ? -7.045 5.718 9.533 1.00 91.12 190 ILE A CA 1
ATOM 1462 C C . ILE A 1 190 ? -7.604 6.160 8.179 1.00 91.12 190 ILE A C 1
ATOM 1464 O O . ILE A 1 190 ? -7.057 5.783 7.144 1.00 91.12 190 ILE A O 1
ATOM 1468 N N . GLN A 1 191 ? -8.662 6.980 8.156 1.00 93.38 191 GLN A N 1
ATOM 1469 C CA . GLN A 1 191 ? -9.180 7.510 6.892 1.00 93.38 191 GLN A CA 1
ATOM 1470 C C . GLN A 1 191 ? -8.142 8.392 6.196 1.00 93.38 191 GLN A C 1
ATOM 1472 O O . GLN A 1 191 ? -7.874 8.186 5.015 1.00 93.38 191 GLN A O 1
ATOM 1477 N N . THR A 1 192 ? -7.542 9.335 6.922 1.00 92.31 192 THR A N 1
ATOM 1478 C CA . THR A 1 192 ? -6.539 10.259 6.378 1.00 92.31 192 THR A CA 1
ATOM 1479 C C . THR A 1 192 ? -5.289 9.519 5.912 1.00 92.31 192 THR A C 1
ATOM 1481 O O . THR A 1 192 ? -4.770 9.810 4.841 1.00 92.31 192 THR A O 1
ATOM 1484 N N . TYR A 1 193 ? -4.830 8.522 6.666 1.00 91.25 193 TYR A N 1
ATOM 1485 C CA . TYR A 1 193 ? -3.636 7.750 6.342 1.00 91.25 193 TYR A CA 1
ATOM 1486 C C . TYR A 1 193 ? -3.818 6.889 5.089 1.00 91.25 193 TYR A C 1
ATOM 1488 O O . TYR A 1 193 ? -2.955 6.855 4.213 1.00 91.25 193 TYR A O 1
ATOM 1496 N N . ILE A 1 194 ? -4.970 6.224 4.966 1.00 93.62 194 ILE A N 1
ATOM 1497 C CA . ILE A 1 194 ? -5.251 5.337 3.833 1.00 93.62 194 ILE A CA 1
ATOM 1498 C C . ILE A 1 194 ? -5.661 6.126 2.581 1.00 93.62 194 ILE A C 1
ATOM 1500 O O . ILE A 1 194 ? -5.173 5.835 1.489 1.00 93.62 194 ILE A O 1
ATOM 1504 N N . ARG A 1 195 ? -6.575 7.095 2.722 1.00 93.50 195 ARG A N 1
ATOM 1505 C CA . ARG A 1 195 ? -7.273 7.753 1.599 1.00 93.50 195 ARG A CA 1
ATOM 1506 C C . ARG A 1 195 ? -6.823 9.195 1.344 1.00 93.50 195 ARG A C 1
ATOM 1508 O O . ARG A 1 195 ? -7.211 9.781 0.335 1.00 93.50 195 ARG A O 1
ATOM 1515 N N . GLY A 1 196 ? -6.045 9.778 2.250 1.00 91.31 196 GLY A N 1
ATOM 1516 C CA . GLY A 1 196 ? -5.675 11.188 2.214 1.00 91.31 196 GLY A CA 1
ATOM 1517 C C . GLY A 1 196 ? -6.726 12.105 2.840 1.00 91.31 196 GLY A C 1
ATOM 1518 O O . GLY A 1 196 ? -7.918 11.794 2.922 1.00 91.31 196 GLY A O 1
ATOM 1519 N N . GLU A 1 197 ? -6.269 13.274 3.282 1.00 89.38 197 GLU A N 1
ATOM 1520 C CA . GLU A 1 197 ? -7.142 14.309 3.834 1.00 89.38 197 GLU A CA 1
ATOM 1521 C C . GLU A 1 197 ? -8.107 14.846 2.765 1.00 89.38 197 GLU A C 1
ATOM 1523 O O . GLU A 1 197 ? -7.709 15.149 1.637 1.00 89.38 197 GLU A O 1
ATOM 1528 N N . GLY A 1 198 ? -9.386 14.978 3.131 1.00 85.31 198 GLY A N 1
ATOM 1529 C CA . GLY A 1 198 ? -10.433 15.473 2.235 1.00 85.31 198 GLY A CA 1
ATOM 1530 C C . GLY A 1 198 ? -10.965 14.438 1.240 1.00 85.31 198 GLY A C 1
ATOM 1531 O O . GLY A 1 198 ? -11.677 14.815 0.314 1.00 85.31 198 GLY A O 1
ATOM 1532 N N . ALA A 1 199 ? -10.646 13.149 1.406 1.00 88.94 199 ALA A N 1
ATOM 1533 C CA . ALA A 1 199 ? -11.184 12.092 0.556 1.00 88.94 199 ALA A CA 1
ATOM 1534 C C . ALA A 1 199 ? -12.722 12.029 0.616 1.00 88.94 199 ALA A C 1
ATOM 1536 O O . ALA A 1 199 ? -13.315 11.878 1.688 1.00 88.94 199 ALA A O 1
ATOM 1537 N N . VAL A 1 200 ? -13.363 12.078 -0.554 1.00 85.44 200 VAL A N 1
ATOM 1538 C CA . VAL A 1 200 ? -14.819 11.957 -0.721 1.00 85.44 200 VAL A CA 1
ATOM 1539 C C . VAL A 1 200 ? -15.139 10.631 -1.410 1.00 85.44 200 VAL A C 1
ATOM 1541 O O . VAL A 1 200 ? -14.382 10.146 -2.247 1.00 85.44 200 VAL A O 1
ATOM 1544 N N . GLU A 1 201 ? -16.241 9.992 -1.025 1.00 78.25 201 GLU A N 1
ATOM 1545 C CA . GLU A 1 201 ? -16.714 8.771 -1.683 1.00 78.25 201 GLU A CA 1
ATOM 1546 C C . GLU A 1 201 ? -17.036 9.026 -3.166 1.00 78.25 201 GLU A C 1
ATOM 1548 O O . GLU A 1 201 ? -17.632 10.044 -3.515 1.00 78.25 201 GLU A O 1
ATOM 1553 N N . GLY A 1 202 ? -16.614 8.112 -4.045 1.00 76.88 202 GLY A N 1
ATOM 1554 C CA . GLY A 1 202 ? -16.813 8.226 -5.494 1.00 76.88 202 GLY A CA 1
ATOM 1555 C C . GLY A 1 202 ? -15.848 9.170 -6.223 1.00 76.88 202 GLY A C 1
ATOM 1556 O O . GLY A 1 202 ? -15.986 9.341 -7.431 1.00 76.88 202 GLY A O 1
ATOM 1557 N N . GLN A 1 203 ? -14.874 9.768 -5.530 1.00 84.50 203 GLN A N 1
ATOM 1558 C CA . GLN A 1 203 ? -13.826 10.595 -6.138 1.00 84.50 203 GLN A CA 1
ATOM 1559 C C . GLN A 1 203 ? -12.442 9.951 -5.980 1.00 84.50 203 GLN A C 1
ATOM 1561 O O . GLN A 1 203 ? -12.229 9.225 -5.006 1.00 84.50 203 GLN A O 1
ATOM 1566 N N . PRO A 1 204 ? -11.490 10.228 -6.896 1.00 83.25 204 PRO A N 1
ATOM 1567 C CA . PRO A 1 204 ? -10.110 9.787 -6.737 1.00 83.25 204 PRO A CA 1
ATOM 1568 C C . PRO A 1 204 ? -9.522 10.265 -5.410 1.00 83.25 204 PRO A C 1
ATOM 1570 O O . PRO A 1 204 ? -9.656 11.436 -5.046 1.00 83.25 204 PRO A O 1
ATOM 1573 N N . GLU A 1 205 ? -8.851 9.365 -4.698 1.00 88.25 205 GLU A N 1
ATOM 1574 C CA . GLU A 1 205 ? -8.238 9.687 -3.418 1.00 88.25 205 GLU A CA 1
ATOM 1575 C C . GLU A 1 205 ? -7.159 10.778 -3.570 1.00 88.25 205 GLU A C 1
ATOM 1577 O O . GLU A 1 205 ? -6.230 10.643 -4.378 1.00 88.25 205 GLU A O 1
ATOM 1582 N N . PRO A 1 206 ? -7.244 11.878 -2.797 1.00 84.69 206 PRO A N 1
ATOM 1583 C CA . PRO A 1 206 ? -6.324 13.000 -2.935 1.00 84.69 206 PRO A CA 1
ATOM 1584 C C . PRO A 1 206 ? -4.899 12.679 -2.459 1.00 84.69 206 PRO A C 1
ATOM 1586 O O . PRO A 1 206 ? -3.969 13.396 -2.854 1.00 84.69 206 PRO A O 1
ATOM 1589 N N . GLY A 1 207 ? -4.713 11.629 -1.652 1.00 88.38 207 GLY A N 1
ATOM 1590 C CA . GLY A 1 207 ? -3.427 11.243 -1.070 1.00 88.38 207 GLY A CA 1
ATOM 1591 C C . GLY A 1 207 ? -3.502 9.958 -0.240 1.00 88.38 207 GLY A C 1
ATOM 1592 O O . GLY A 1 207 ? -4.286 9.060 -0.554 1.00 88.38 207 GLY A O 1
ATOM 1593 N N . GLY A 1 208 ? -2.668 9.866 0.796 1.00 90.06 208 GLY A N 1
ATOM 1594 C CA . GLY A 1 208 ? -2.512 8.660 1.613 1.00 90.06 208 GLY A CA 1
ATOM 1595 C C . GLY A 1 208 ? -1.903 7.486 0.839 1.00 90.06 208 GLY A C 1
ATOM 1596 O O . GLY A 1 208 ? -1.435 7.638 -0.292 1.00 90.06 208 GLY A O 1
ATOM 1597 N N . LEU A 1 209 ? -1.938 6.292 1.435 1.00 92.81 209 LEU A N 1
ATOM 1598 C CA . LEU A 1 209 ? -1.387 5.075 0.821 1.00 92.81 209 LEU A CA 1
ATOM 1599 C C . LEU A 1 209 ? -2.001 4.775 -0.559 1.00 92.81 209 LEU A C 1
ATOM 1601 O O . LEU A 1 209 ? -1.278 4.430 -1.496 1.00 92.81 209 LEU A O 1
ATOM 1605 N N . ILE A 1 210 ? -3.315 4.976 -0.723 1.00 94.00 210 ILE A N 1
ATOM 1606 C CA . ILE A 1 210 ? -3.992 4.801 -2.019 1.00 94.00 210 ILE A CA 1
ATOM 1607 C C . ILE A 1 210 ? -3.486 5.823 -3.039 1.00 94.00 210 ILE A C 1
ATOM 1609 O O . ILE A 1 210 ? -3.213 5.476 -4.188 1.00 94.00 210 ILE A O 1
ATOM 1613 N N . GLY A 1 211 ? -3.355 7.088 -2.633 1.00 89.94 211 GLY A N 1
ATOM 1614 C CA . GLY A 1 211 ? -2.844 8.144 -3.498 1.00 89.94 211 GLY A CA 1
ATOM 1615 C C . GLY A 1 211 ? -1.424 7.860 -3.980 1.00 89.94 211 GLY A C 1
ATOM 1616 O O . GLY A 1 211 ? -1.132 8.109 -5.145 1.00 89.94 211 GLY A O 1
ATOM 1617 N N . ILE A 1 212 ? -0.568 7.291 -3.130 1.00 88.62 212 ILE A N 1
ATOM 1618 C CA . ILE A 1 212 ? 0.807 6.918 -3.487 1.00 88.62 212 ILE A CA 1
ATOM 1619 C C . ILE A 1 212 ? 0.820 5.766 -4.483 1.00 88.62 212 ILE A C 1
ATOM 1621 O O . ILE A 1 212 ? 1.425 5.897 -5.547 1.00 88.62 212 ILE A O 1
ATOM 1625 N N . ALA A 1 213 ? 0.106 4.677 -4.190 1.00 92.94 213 ALA A N 1
ATOM 1626 C CA . ALA A 1 213 ? -0.003 3.550 -5.112 1.00 92.94 213 ALA A CA 1
ATOM 1627 C C . ALA A 1 213 ? -0.526 4.002 -6.487 1.00 92.94 213 ALA A C 1
ATOM 1629 O O . ALA A 1 213 ? 0.049 3.650 -7.515 1.00 92.94 213 ALA A O 1
ATOM 1630 N N . ASN A 1 214 ? -1.548 4.863 -6.515 1.00 91.44 214 ASN A N 1
ATOM 1631 C CA . ASN A 1 214 ? -2.114 5.371 -7.762 1.00 91.44 214 ASN A CA 1
ATOM 1632 C C . ASN A 1 214 ? -1.195 6.351 -8.499 1.00 91.44 214 ASN A C 1
ATOM 1634 O O . ASN A 1 214 ? -1.002 6.212 -9.703 1.00 91.44 214 ASN A O 1
ATOM 1638 N N . LYS A 1 215 ? -0.667 7.375 -7.823 1.00 87.38 215 LYS A N 1
ATOM 1639 C CA . LYS A 1 215 ? 0.070 8.468 -8.480 1.00 87.38 215 LYS A CA 1
ATOM 1640 C C . LYS A 1 215 ? 1.502 8.080 -8.815 1.00 87.38 215 LYS A C 1
ATOM 1642 O O . LYS A 1 215 ? 1.954 8.367 -9.915 1.00 87.38 215 LYS A O 1
ATOM 1647 N N . VAL A 1 216 ? 2.205 7.450 -7.877 1.00 87.25 216 VAL A N 1
ATOM 1648 C CA . VAL A 1 216 ? 3.627 7.133 -8.043 1.00 87.25 216 VAL A CA 1
ATOM 1649 C C . VAL A 1 216 ? 3.814 5.859 -8.832 1.00 87.25 216 VAL A C 1
ATOM 1651 O O . VAL A 1 216 ? 4.580 5.839 -9.788 1.00 87.25 216 VAL A O 1
ATOM 1654 N N . TYR A 1 217 ? 3.112 4.798 -8.451 1.00 93.25 217 TYR A N 1
ATOM 1655 C CA . TYR A 1 217 ? 3.385 3.484 -9.010 1.00 93.25 217 TYR A CA 1
ATOM 1656 C C . TYR A 1 217 ? 2.536 3.198 -10.251 1.00 93.25 217 TYR A C 1
ATOM 1658 O O . TYR A 1 217 ? 3.083 3.076 -11.343 1.00 93.25 217 TYR A O 1
ATOM 1666 N N . ILE A 1 218 ? 1.205 3.195 -10.125 1.00 94.50 218 ILE A N 1
ATOM 1667 C CA . ILE A 1 218 ? 0.281 2.842 -11.218 1.00 94.50 218 ILE A CA 1
ATOM 1668 C C . ILE A 1 218 ? 0.346 3.841 -12.378 1.00 94.50 218 ILE A C 1
ATOM 1670 O O . ILE A 1 218 ? 0.492 3.438 -13.534 1.00 94.50 218 ILE A O 1
ATOM 1674 N N . ASN A 1 219 ? 0.206 5.136 -12.091 1.00 91.75 219 ASN A N 1
ATOM 1675 C CA . ASN A 1 219 ? 0.142 6.187 -13.114 1.00 91.75 219 ASN A CA 1
ATOM 1676 C C . ASN A 1 219 ? 1.484 6.891 -13.360 1.00 91.75 219 ASN A C 1
ATOM 1678 O O . ASN A 1 219 ? 1.560 7.732 -14.250 1.00 91.75 219 ASN A O 1
ATOM 1682 N N . GLY A 1 220 ? 2.522 6.551 -12.594 1.00 89.31 220 GLY A N 1
ATOM 1683 C CA . GLY A 1 220 ? 3.877 7.071 -12.764 1.00 89.31 220 GLY A CA 1
ATOM 1684 C C . GLY A 1 220 ? 4.802 6.001 -13.332 1.00 89.31 220 GLY A C 1
ATOM 1685 O O . GLY A 1 220 ? 4.948 5.871 -14.546 1.00 89.31 220 GLY A O 1
ATOM 1686 N N . LEU A 1 221 ? 5.403 5.211 -12.445 1.00 92.31 221 LEU A N 1
ATOM 1687 C CA . LEU A 1 221 ? 6.431 4.219 -12.763 1.00 92.31 221 LEU A CA 1
ATOM 1688 C C . LEU A 1 221 ? 5.983 3.184 -13.797 1.00 92.31 221 LEU A C 1
ATOM 1690 O O . LEU A 1 221 ? 6.652 3.029 -14.813 1.00 92.31 221 LEU A O 1
ATOM 1694 N N . LEU A 1 222 ? 4.819 2.553 -13.616 1.00 95.38 222 LEU A N 1
ATOM 1695 C CA . LEU A 1 222 ? 4.332 1.540 -14.559 1.00 95.38 222 LEU A CA 1
ATOM 1696 C C . LEU A 1 222 ? 3.971 2.134 -15.929 1.00 95.38 222 LEU A C 1
ATOM 1698 O O . LEU A 1 222 ? 4.108 1.459 -16.947 1.00 95.38 222 LEU A O 1
ATOM 1702 N N . VAL A 1 223 ? 3.531 3.399 -15.986 1.00 93.94 223 VAL A N 1
ATOM 1703 C CA . VAL A 1 223 ? 3.309 4.109 -17.263 1.00 93.94 223 VAL A CA 1
ATOM 1704 C C . VAL A 1 223 ? 4.640 4.425 -17.946 1.00 93.94 223 VAL A C 1
ATOM 1706 O O . VAL A 1 223 ? 4.754 4.288 -19.166 1.00 93.94 223 VAL A O 1
ATOM 1709 N N . SER A 1 224 ? 5.652 4.825 -17.175 1.00 89.88 224 SER A N 1
ATOM 1710 C CA . SER A 1 224 ? 7.004 5.075 -17.680 1.00 89.88 224 SER A CA 1
ATOM 1711 C C . SER A 1 224 ? 7.657 3.794 -18.212 1.00 89.88 224 SER A C 1
ATOM 1713 O O . SER A 1 224 ? 8.192 3.789 -19.323 1.00 89.88 224 SER A O 1
ATOM 1715 N N . GLU A 1 225 ? 7.542 2.686 -17.474 1.00 94.12 225 GLU A N 1
ATOM 1716 C CA . GLU A 1 225 ? 8.011 1.360 -17.887 1.00 94.12 225 GLU A CA 1
ATOM 1717 C C . GLU A 1 225 ? 7.320 0.922 -19.187 1.00 94.12 225 GLU A C 1
ATOM 1719 O O . GLU A 1 225 ? 7.996 0.615 -20.170 1.00 94.12 225 GLU A O 1
ATOM 1724 N N . GLU A 1 226 ? 5.985 1.004 -19.252 1.00 95.00 226 GLU A N 1
ATOM 1725 C CA . GLU A 1 226 ? 5.215 0.710 -20.467 1.00 95.00 226 GLU A CA 1
ATOM 1726 C C . GLU A 1 226 ? 5.665 1.563 -21.663 1.00 95.00 226 GLU A C 1
ATOM 1728 O O . GLU A 1 226 ? 5.857 1.056 -22.773 1.00 95.00 226 GLU A O 1
ATOM 1733 N N . THR A 1 227 ? 5.838 2.866 -21.449 1.00 92.12 227 THR A N 1
ATOM 1734 C CA . THR A 1 227 ? 6.260 3.799 -22.498 1.00 92.12 227 THR A CA 1
ATOM 1735 C C . THR A 1 227 ? 7.657 3.455 -23.003 1.00 92.12 227 THR A C 1
ATOM 1737 O O . THR A 1 227 ? 7.876 3.410 -24.215 1.00 92.12 227 THR A O 1
ATOM 1740 N N . SER A 1 228 ? 8.582 3.144 -22.095 1.00 90.12 228 SER A N 1
ATOM 1741 C CA . SER A 1 228 ? 9.958 2.768 -22.427 1.00 90.12 228 SER A CA 1
ATOM 1742 C C . SER A 1 228 ? 9.993 1.478 -23.248 1.00 90.12 228 SER A C 1
ATOM 1744 O O . SER A 1 228 ? 10.624 1.447 -24.306 1.00 90.12 228 SER A O 1
ATOM 1746 N N . ILE A 1 229 ? 9.228 0.454 -22.846 1.00 92.69 229 ILE A N 1
ATOM 1747 C CA . ILE A 1 229 ? 9.067 -0.798 -23.606 1.00 92.69 229 ILE A CA 1
ATOM 1748 C C . ILE A 1 229 ? 8.553 -0.501 -25.021 1.00 92.69 229 ILE A C 1
ATOM 1750 O O . ILE A 1 229 ? 9.157 -0.920 -26.011 1.00 92.69 229 ILE A O 1
ATOM 1754 N N . ARG A 1 230 ? 7.454 0.256 -25.146 1.00 92.25 230 ARG A N 1
ATOM 1755 C CA . ARG A 1 230 ? 6.857 0.590 -26.452 1.00 92.25 230 ARG A CA 1
ATOM 1756 C C . ARG A 1 230 ? 7.847 1.308 -27.365 1.00 92.25 230 ARG A C 1
ATOM 1758 O O . ARG A 1 230 ? 7.973 0.943 -28.535 1.00 92.25 230 ARG A O 1
ATOM 1765 N N . ILE A 1 231 ? 8.559 2.303 -26.838 1.00 88.75 231 ILE A N 1
ATOM 1766 C CA . ILE A 1 231 ? 9.559 3.057 -27.596 1.00 88.75 231 ILE A CA 1
ATOM 1767 C C . ILE A 1 231 ? 10.681 2.125 -28.055 1.00 88.75 231 ILE A C 1
ATOM 1769 O O . ILE A 1 231 ? 10.970 2.088 -29.252 1.00 88.75 231 ILE A O 1
ATOM 1773 N N . TYR A 1 232 ? 11.255 1.330 -27.151 1.00 88.75 232 TYR A N 1
ATOM 1774 C CA . TYR A 1 232 ? 12.366 0.430 -27.456 1.00 88.75 232 TYR A CA 1
ATOM 1775 C C . TYR A 1 232 ? 12.040 -0.536 -28.598 1.00 88.75 232 TYR A C 1
ATOM 1777 O O . TYR A 1 232 ? 12.752 -0.578 -29.605 1.00 88.75 232 TYR A O 1
ATOM 1785 N N . PHE A 1 233 ? 10.927 -1.266 -28.493 1.00 88.75 233 PHE A N 1
ATOM 1786 C CA . PHE A 1 233 ? 10.539 -2.235 -29.518 1.00 88.75 233 PHE A CA 1
ATOM 1787 C C . PHE A 1 233 ? 10.132 -1.557 -30.834 1.00 88.75 233 PHE A C 1
ATOM 1789 O O . PHE A 1 233 ? 10.464 -2.065 -31.905 1.00 88.75 233 PHE A O 1
ATOM 1796 N N . SER A 1 234 ? 9.507 -0.372 -30.792 1.00 86.62 234 SER A N 1
ATOM 1797 C CA . SER A 1 234 ? 9.204 0.390 -32.015 1.00 86.62 234 SER A CA 1
ATOM 1798 C C . SER A 1 234 ? 10.471 0.827 -32.762 1.00 86.62 234 SER A C 1
ATOM 1800 O O . SER A 1 234 ? 10.540 0.711 -33.987 1.00 86.62 234 SER A O 1
ATOM 1802 N N . GLN A 1 235 ? 11.507 1.259 -32.035 1.00 84.69 235 GLN A N 1
ATOM 1803 C CA . GLN A 1 235 ? 12.801 1.626 -32.610 1.00 84.69 235 GLN A CA 1
ATOM 1804 C C . GLN A 1 235 ? 13.545 0.400 -33.144 1.00 84.69 235 GLN A C 1
ATOM 1806 O O . GLN A 1 235 ? 14.149 0.472 -34.213 1.00 84.69 235 GLN A O 1
ATOM 1811 N N . TYR A 1 236 ? 13.467 -0.733 -32.443 1.00 81.50 236 TYR A N 1
ATOM 1812 C CA . TYR A 1 236 ? 14.048 -2.000 -32.887 1.00 81.50 236 TYR A CA 1
ATOM 1813 C C . TYR A 1 236 ? 13.448 -2.452 -34.228 1.00 81.50 236 TYR A C 1
ATOM 1815 O O . TYR A 1 236 ? 14.183 -2.747 -35.171 1.00 81.50 236 TYR A O 1
ATOM 1823 N N . ILE A 1 237 ? 12.115 -2.420 -34.350 1.00 79.75 237 ILE A N 1
ATOM 1824 C CA . ILE A 1 237 ? 11.402 -2.747 -35.593 1.00 79.75 237 ILE A CA 1
ATOM 1825 C C . ILE A 1 237 ? 11.749 -1.751 -36.706 1.00 79.75 237 ILE A C 1
ATOM 1827 O O . ILE A 1 237 ? 11.950 -2.158 -37.848 1.00 79.75 237 ILE A O 1
ATOM 1831 N N . ALA A 1 238 ? 11.849 -0.455 -36.399 1.00 82.06 238 ALA A N 1
ATOM 1832 C CA . ALA A 1 238 ? 12.219 0.556 -37.388 1.00 82.06 238 ALA A CA 1
ATOM 1833 C C . ALA A 1 238 ? 13.647 0.355 -37.928 1.00 82.06 238 ALA A C 1
ATOM 1835 O O . ALA A 1 238 ? 13.875 0.524 -39.125 1.00 82.06 238 ALA A O 1
ATOM 1836 N N . LEU A 1 239 ? 14.594 -0.031 -37.067 1.00 78.56 239 LEU A N 1
ATOM 1837 C CA . LEU A 1 239 ? 15.9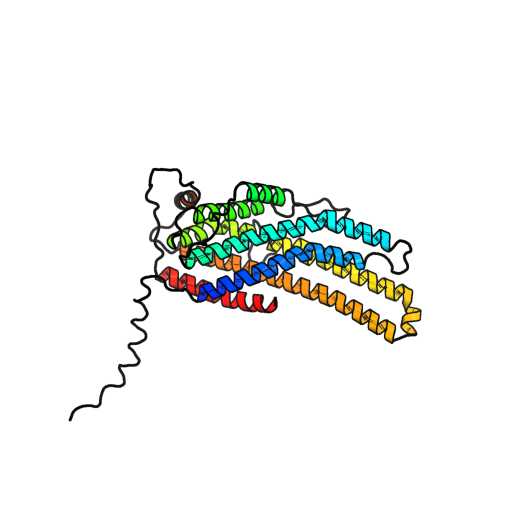93 -0.254 -37.439 1.00 78.56 239 LEU A CA 1
ATOM 1838 C C . LEU A 1 239 ? 16.205 -1.562 -38.208 1.00 78.56 239 LEU A C 1
ATOM 1840 O O . LEU A 1 239 ? 16.938 -1.575 -39.193 1.00 78.56 239 LEU A O 1
ATOM 1844 N N . LEU A 1 240 ? 15.570 -2.652 -37.773 1.00 76.00 240 LEU A N 1
ATOM 1845 C CA . LEU A 1 240 ? 15.808 -3.994 -38.318 1.00 76.00 240 LEU A CA 1
ATOM 1846 C C . LEU A 1 240 ? 14.689 -4.485 -39.241 1.00 76.00 240 LEU A C 1
ATOM 1848 O O . LEU A 1 240 ? 14.723 -5.622 -39.699 1.00 76.00 240 LEU A O 1
ATOM 1852 N N . GLY A 1 241 ? 13.701 -3.646 -39.560 1.00 72.19 241 GLY A N 1
ATOM 1853 C CA . GLY A 1 241 ? 12.480 -4.052 -40.261 1.00 72.19 241 GLY A CA 1
ATOM 1854 C C . GLY A 1 241 ? 12.706 -4.754 -41.604 1.00 72.19 241 GLY A C 1
ATOM 1855 O O . GLY A 1 241 ? 11.946 -5.651 -41.956 1.00 72.19 241 GLY A O 1
ATOM 1856 N N . ASN A 1 242 ? 13.762 -4.407 -42.346 1.00 73.56 242 ASN A N 1
ATOM 1857 C CA . ASN A 1 242 ? 14.096 -5.090 -43.602 1.00 73.56 242 ASN A CA 1
ATOM 1858 C C . ASN A 1 242 ? 14.690 -6.489 -43.396 1.00 73.56 242 ASN A C 1
ATOM 1860 O O . ASN A 1 242 ? 14.510 -7.343 -44.261 1.00 73.56 242 ASN A O 1
ATOM 1864 N N . ASP A 1 243 ? 15.378 -6.726 -42.282 1.00 73.75 243 ASP A N 1
ATOM 1865 C CA . ASP A 1 243 ? 15.989 -8.017 -41.965 1.00 73.75 243 ASP A CA 1
ATOM 1866 C C . ASP A 1 243 ? 15.008 -8.915 -41.198 1.00 73.75 243 ASP A C 1
ATOM 1868 O O . ASP A 1 243 ? 14.864 -10.086 -41.543 1.00 73.75 243 ASP A O 1
ATOM 1872 N N . LEU A 1 244 ? 14.193 -8.340 -40.306 1.00 71.94 244 LEU A N 1
ATOM 1873 C CA . LEU A 1 244 ? 13.052 -9.014 -39.671 1.00 71.94 244 LEU A CA 1
ATOM 1874 C C . LEU A 1 244 ? 12.026 -9.512 -40.706 1.00 71.94 244 LEU A C 1
ATOM 1876 O O . LEU A 1 244 ? 11.474 -10.596 -40.564 1.00 71.94 244 LEU A O 1
ATOM 1880 N N . ARG A 1 245 ? 11.798 -8.771 -41.804 1.00 69.44 245 ARG A N 1
ATOM 1881 C CA . ARG A 1 245 ? 10.932 -9.223 -42.916 1.00 69.44 245 ARG A CA 1
ATOM 1882 C C . ARG A 1 245 ? 11.493 -10.420 -43.685 1.00 69.44 245 ARG A C 1
ATOM 1884 O O . ARG A 1 245 ? 10.724 -11.133 -44.324 1.00 69.44 245 ARG A O 1
ATOM 1891 N N . LYS A 1 246 ? 12.814 -10.617 -43.670 1.00 80.81 246 LYS A N 1
ATOM 1892 C CA . LYS A 1 246 ? 13.478 -11.753 -44.330 1.00 80.81 246 LYS A CA 1
ATOM 1893 C C . LYS A 1 246 ? 13.541 -12.981 -43.425 1.00 80.81 246 LYS A C 1
ATOM 1895 O O . LYS A 1 246 ? 13.675 -14.083 -43.950 1.00 80.81 246 LYS A O 1
ATOM 1900 N N . ASN A 1 247 ? 13.424 -12.802 -42.108 1.00 81.50 247 ASN A N 1
ATOM 1901 C CA . ASN A 1 247 ? 13.420 -13.887 -41.136 1.00 81.50 247 ASN A CA 1
ATOM 1902 C C . ASN A 1 247 ? 12.187 -13.818 -40.212 1.00 81.50 247 ASN A C 1
ATOM 1904 O O . ASN A 1 247 ? 12.234 -13.187 -39.155 1.00 81.50 247 ASN A O 1
ATOM 1908 N N . PRO A 1 248 ? 11.084 -14.498 -40.580 1.00 79.94 248 PRO A N 1
ATOM 1909 C CA . PRO A 1 248 ? 9.859 -14.516 -39.782 1.00 79.94 248 PRO A CA 1
ATOM 1910 C C . PRO A 1 248 ? 10.046 -15.009 -38.339 1.00 79.94 248 PRO A C 1
ATOM 1912 O O . PRO A 1 248 ? 9.295 -14.586 -37.466 1.00 79.94 248 PRO A O 1
ATOM 1915 N N . LEU A 1 249 ? 11.034 -15.874 -38.072 1.00 84.19 249 LEU A N 1
ATOM 1916 C CA . LEU A 1 249 ? 11.293 -16.386 -36.721 1.00 84.19 249 LEU A CA 1
ATOM 1917 C C . LEU A 1 249 ? 11.846 -15.299 -35.790 1.00 84.19 249 LEU A C 1
ATOM 1919 O O . LEU A 1 249 ? 11.415 -15.214 -34.644 1.00 84.19 249 LEU A O 1
ATOM 1923 N N . ASP A 1 250 ? 12.727 -14.429 -36.293 1.00 81.69 250 ASP A N 1
ATOM 1924 C CA . ASP A 1 250 ? 13.294 -13.322 -35.509 1.00 81.69 250 ASP A CA 1
ATOM 1925 C C . ASP A 1 250 ? 12.222 -12.275 -35.165 1.00 81.69 250 ASP A C 1
ATOM 1927 O O . ASP A 1 250 ? 12.252 -11.661 -34.100 1.00 81.69 250 ASP A O 1
ATOM 1931 N N . PHE A 1 251 ? 11.244 -12.081 -36.058 1.00 81.81 251 PHE A N 1
ATOM 1932 C CA . PHE A 1 251 ? 10.099 -11.212 -35.790 1.00 81.81 251 PHE A CA 1
ATOM 1933 C C . PHE A 1 251 ? 9.182 -11.785 -34.700 1.00 81.81 251 PHE A C 1
ATOM 1935 O O . PHE A 1 251 ? 8.779 -11.044 -33.805 1.00 81.81 251 PHE A O 1
ATOM 1942 N N . ILE A 1 252 ? 8.890 -13.090 -34.746 1.00 84.81 252 ILE A N 1
ATOM 1943 C CA . ILE A 1 252 ? 8.063 -13.768 -33.734 1.00 84.81 252 ILE A CA 1
ATOM 1944 C C . ILE A 1 252 ? 8.734 -13.713 -32.353 1.00 84.81 252 ILE A C 1
ATOM 1946 O O . ILE A 1 252 ? 8.075 -13.361 -31.379 1.00 84.81 252 ILE A O 1
ATOM 1950 N N . ASP A 1 253 ? 10.039 -13.990 -32.260 1.00 87.19 253 ASP A N 1
ATOM 1951 C CA . ASP A 1 253 ? 10.795 -13.902 -30.997 1.00 87.19 253 ASP A CA 1
ATOM 1952 C C . ASP A 1 253 ? 10.781 -12.475 -30.414 1.00 87.19 253 ASP A C 1
ATOM 1954 O O . ASP A 1 253 ? 10.625 -12.273 -29.207 1.00 87.19 253 ASP A O 1
ATOM 1958 N N . LEU A 1 254 ? 10.891 -11.455 -31.270 1.00 86.25 254 LEU A N 1
ATOM 1959 C CA . LEU A 1 254 ? 10.809 -10.060 -30.843 1.00 86.25 254 LEU A CA 1
ATOM 1960 C C . LEU A 1 254 ? 9.411 -9.695 -30.315 1.00 86.25 254 LEU A C 1
ATOM 1962 O O . LEU A 1 254 ? 9.298 -9.011 -29.296 1.00 86.25 254 LEU A O 1
ATOM 1966 N N . GLU A 1 255 ? 8.357 -10.143 -30.998 1.00 87.12 255 GLU A N 1
ATOM 1967 C CA . GLU A 1 255 ? 6.969 -9.945 -30.574 1.00 87.12 255 GLU A CA 1
ATOM 1968 C C . GLU A 1 255 ? 6.678 -10.663 -29.247 1.00 87.12 255 GLU A C 1
ATOM 1970 O O . GLU A 1 255 ? 6.047 -10.087 -28.358 1.00 87.12 255 GLU A O 1
ATOM 1975 N N . GLU A 1 256 ? 7.196 -11.879 -29.062 1.00 91.81 256 GLU A N 1
ATOM 1976 C CA . GLU A 1 256 ? 7.093 -12.620 -27.803 1.00 91.81 256 GLU A CA 1
ATOM 1977 C C . GLU A 1 256 ? 7.765 -11.859 -26.651 1.00 91.81 256 GLU A C 1
ATOM 1979 O O . GLU A 1 256 ? 7.139 -11.636 -25.613 1.00 91.81 256 GLU A O 1
ATOM 1984 N N . LYS A 1 257 ? 8.993 -11.361 -26.847 1.00 91.44 257 LYS A N 1
ATOM 1985 C CA . LYS A 1 257 ? 9.701 -10.544 -25.843 1.00 91.44 257 LYS A CA 1
ATOM 1986 C C . LYS A 1 257 ? 8.941 -9.270 -25.480 1.00 91.44 257 LYS A C 1
ATOM 1988 O O . LYS A 1 257 ? 8.870 -8.919 -24.301 1.00 91.44 257 LYS A O 1
ATOM 1993 N N . TYR A 1 258 ? 8.361 -8.589 -26.471 1.00 92.69 258 TYR A N 1
ATOM 1994 C CA . TYR A 1 258 ? 7.515 -7.419 -26.237 1.00 92.69 258 TYR A CA 1
ATOM 1995 C C . TYR A 1 258 ? 6.291 -7.778 -25.388 1.00 92.69 258 TYR A C 1
ATOM 1997 O O . TYR A 1 258 ? 6.016 -7.113 -24.387 1.00 92.69 258 TYR A O 1
ATOM 2005 N N . ASN A 1 259 ? 5.578 -8.843 -25.758 1.00 94.69 259 ASN A N 1
ATOM 2006 C CA . ASN A 1 259 ? 4.371 -9.270 -25.059 1.00 94.69 259 ASN A CA 1
ATOM 2007 C C . ASN A 1 259 ? 4.667 -9.711 -23.622 1.00 94.69 259 ASN A C 1
ATOM 2009 O O . ASN A 1 259 ? 3.951 -9.295 -22.717 1.00 94.69 259 ASN A O 1
ATOM 2013 N N . ILE A 1 260 ? 5.758 -10.448 -23.386 1.00 95.62 260 ILE A N 1
ATOM 2014 C CA . ILE A 1 260 ? 6.199 -10.831 -22.036 1.00 95.62 260 ILE A CA 1
ATOM 2015 C C . ILE A 1 260 ? 6.469 -9.589 -21.174 1.00 95.62 260 ILE A C 1
ATOM 2017 O O . ILE A 1 260 ? 6.001 -9.519 -20.035 1.00 95.62 260 ILE A O 1
ATOM 2021 N N . ALA A 1 261 ? 7.184 -8.592 -21.709 1.00 94.31 261 ALA A N 1
ATOM 2022 C CA . ALA A 1 261 ? 7.474 -7.357 -20.982 1.00 94.31 261 ALA A CA 1
ATOM 2023 C C . ALA A 1 261 ? 6.188 -6.572 -20.658 1.00 94.31 261 ALA A C 1
ATOM 2025 O O . ALA A 1 261 ? 5.973 -6.159 -19.519 1.00 94.31 261 ALA A O 1
ATOM 2026 N N . MET A 1 262 ? 5.288 -6.429 -21.635 1.00 96.38 262 MET A N 1
ATOM 2027 C CA . MET A 1 262 ? 4.000 -5.755 -21.450 1.00 96.38 262 MET A CA 1
ATOM 2028 C C . MET A 1 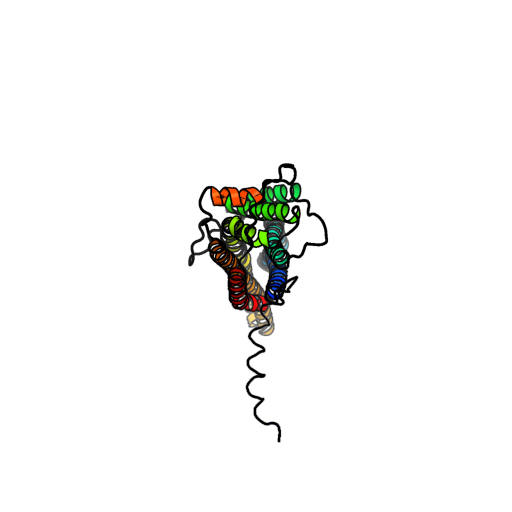262 ? 3.080 -6.489 -20.468 1.00 96.38 262 MET A C 1
ATOM 2030 O O . MET A 1 262 ? 2.411 -5.847 -19.658 1.00 96.38 262 MET A O 1
ATOM 2034 N N . ASP A 1 263 ? 3.042 -7.820 -20.512 1.00 96.75 263 ASP A N 1
ATOM 2035 C CA . ASP A 1 263 ? 2.246 -8.632 -19.592 1.00 96.75 263 ASP A CA 1
ATOM 2036 C C . ASP A 1 263 ? 2.765 -8.539 -18.161 1.00 96.75 263 ASP A C 1
ATOM 2038 O O . ASP A 1 263 ? 1.961 -8.517 -17.228 1.00 96.75 263 ASP A O 1
ATOM 2042 N N . SER A 1 264 ? 4.082 -8.407 -17.975 1.00 95.06 264 SER A N 1
ATOM 2043 C CA . SER A 1 264 ? 4.659 -8.093 -16.667 1.00 95.06 264 SER A CA 1
ATOM 2044 C C . SER A 1 264 ? 4.071 -6.790 -16.120 1.00 95.06 264 SER A C 1
ATOM 2046 O O . SER A 1 264 ? 3.473 -6.791 -15.044 1.00 95.06 264 SER A O 1
ATOM 2048 N N . VAL A 1 265 ? 4.129 -5.694 -16.890 1.00 96.38 265 VAL A N 1
ATOM 2049 C CA . VAL A 1 265 ? 3.586 -4.387 -16.470 1.00 96.38 265 VAL A CA 1
ATOM 2050 C C . VAL A 1 265 ? 2.086 -4.462 -16.163 1.00 96.38 265 VAL A C 1
ATOM 2052 O O . VAL A 1 265 ? 1.630 -3.919 -15.156 1.00 96.38 265 VAL A O 1
ATOM 2055 N N . ARG A 1 266 ? 1.306 -5.176 -16.987 1.00 96.19 266 ARG A N 1
ATOM 2056 C CA . ARG A 1 266 ? -0.139 -5.381 -16.762 1.00 96.19 266 ARG A CA 1
ATOM 2057 C C . ARG A 1 266 ? -0.419 -6.112 -15.450 1.00 96.19 266 ARG A C 1
ATOM 2059 O O . ARG A 1 266 ? -1.300 -5.687 -14.708 1.00 96.19 266 ARG A O 1
ATOM 2066 N N . LYS A 1 267 ? 0.342 -7.167 -15.136 1.00 95.31 267 LYS A N 1
ATOM 2067 C CA . LYS A 1 267 ? 0.212 -7.909 -13.870 1.00 95.31 267 LYS A CA 1
ATOM 2068 C C . LYS A 1 267 ? 0.527 -7.024 -12.667 1.00 95.31 267 LYS A C 1
ATOM 2070 O O . LYS A 1 267 ? -0.242 -7.007 -11.710 1.00 95.31 267 LYS A O 1
ATOM 2075 N N . HIS A 1 268 ? 1.612 -6.253 -12.727 1.00 95.69 268 HIS A N 1
ATOM 2076 C CA . HIS A 1 268 ? 1.976 -5.310 -11.665 1.00 95.69 268 HIS A CA 1
ATOM 2077 C C . HIS A 1 268 ? 0.897 -4.241 -11.447 1.00 95.69 268 HIS A C 1
ATOM 2079 O O . HIS A 1 268 ? 0.530 -3.959 -10.304 1.00 95.69 268 HIS A O 1
ATOM 2085 N N . ARG A 1 269 ? 0.326 -3.709 -12.537 1.00 96.88 269 ARG A N 1
ATOM 2086 C CA . ARG A 1 269 ? -0.793 -2.758 -12.490 1.00 96.88 269 ARG A CA 1
ATOM 2087 C C . ARG A 1 269 ? -2.020 -3.369 -11.819 1.00 96.88 269 ARG A C 1
ATOM 2089 O O . ARG A 1 269 ? -2.540 -2.778 -10.879 1.00 96.88 269 ARG A O 1
ATOM 2096 N N . GLN A 1 270 ? -2.430 -4.564 -12.242 1.00 95.81 270 GLN A N 1
ATOM 2097 C CA . GLN A 1 270 ? -3.580 -5.261 -11.664 1.00 95.81 270 GLN A CA 1
ATOM 2098 C C . GLN A 1 270 ? -3.392 -5.511 -10.160 1.00 95.81 270 GLN A C 1
ATOM 2100 O O . GLN A 1 270 ? -4.288 -5.209 -9.373 1.00 95.81 270 GLN A O 1
ATOM 2105 N N . LYS A 1 271 ? -2.214 -5.994 -9.736 1.00 94.88 271 LYS A N 1
ATOM 2106 C CA . LYS A 1 271 ? -1.910 -6.202 -8.309 1.00 94.88 271 LYS A CA 1
ATOM 2107 C C . LYS A 1 271 ? -2.012 -4.905 -7.506 1.00 94.88 271 LYS A C 1
ATOM 2109 O O . LYS A 1 271 ? -2.592 -4.892 -6.422 1.00 94.88 271 LYS A O 1
ATOM 2114 N N . ALA A 1 272 ? -1.491 -3.805 -8.045 1.00 95.06 272 ALA A N 1
ATOM 2115 C CA . ALA A 1 272 ? -1.560 -2.501 -7.399 1.00 95.06 272 ALA A CA 1
ATOM 2116 C C . ALA A 1 272 ? -3.002 -1.975 -7.289 1.00 95.06 272 ALA A C 1
ATOM 2118 O O . ALA A 1 272 ? -3.391 -1.458 -6.242 1.00 95.06 272 ALA A O 1
ATOM 2119 N N . GLU A 1 273 ? -3.813 -2.138 -8.335 1.00 95.50 273 GLU A N 1
ATOM 2120 C CA . GLU A 1 273 ? -5.227 -1.750 -8.339 1.00 95.50 273 GLU A CA 1
ATOM 2121 C C . GLU A 1 273 ? -6.023 -2.542 -7.292 1.00 95.50 273 GLU A C 1
ATOM 2123 O O . GLU A 1 273 ? -6.716 -1.939 -6.466 1.00 95.50 273 GLU A O 1
ATOM 2128 N N . ILE A 1 274 ? -5.844 -3.866 -7.246 1.00 95.12 274 ILE A N 1
ATOM 2129 C CA . ILE A 1 274 ? -6.452 -4.740 -6.232 1.00 95.12 274 ILE A CA 1
ATOM 2130 C C . ILE A 1 274 ? -6.029 -4.318 -4.821 1.00 95.12 274 ILE A C 1
ATOM 2132 O O . ILE A 1 274 ? -6.870 -4.185 -3.930 1.00 95.12 274 ILE A O 1
ATOM 2136 N N . TYR A 1 275 ? -4.741 -4.040 -4.610 1.00 94.44 275 TYR A N 1
ATOM 2137 C CA . TYR A 1 275 ? -4.236 -3.535 -3.336 1.00 94.44 275 TYR A CA 1
ATOM 2138 C C . TYR A 1 275 ? -4.934 -2.233 -2.910 1.00 94.44 275 TYR A C 1
ATOM 2140 O O . TYR A 1 275 ? -5.391 -2.130 -1.767 1.00 94.44 275 TYR A O 1
ATOM 2148 N N . THR A 1 276 ? -5.104 -1.258 -3.815 1.00 94.88 276 THR A N 1
ATOM 2149 C CA . THR A 1 276 ? -5.839 -0.025 -3.474 1.00 94.88 276 THR A CA 1
ATOM 2150 C C . THR A 1 276 ? -7.298 -0.294 -3.115 1.00 94.88 276 THR A C 1
ATOM 2152 O O . THR A 1 276 ? -7.845 0.360 -2.226 1.00 94.88 276 THR A O 1
ATOM 2155 N N . GLU A 1 277 ? -7.930 -1.285 -3.742 1.00 94.06 277 GLU A N 1
ATOM 2156 C CA . GLU A 1 277 ? -9.304 -1.671 -3.431 1.00 94.06 277 GLU A CA 1
ATOM 2157 C C . GLU A 1 277 ? -9.422 -2.351 -2.060 1.00 94.06 277 GLU A C 1
ATOM 2159 O O . GLU A 1 277 ? -10.357 -2.076 -1.297 1.00 94.06 277 GLU A O 1
ATOM 2164 N N . ILE A 1 278 ? -8.440 -3.173 -1.682 1.00 92.56 278 ILE A N 1
ATOM 2165 C CA . ILE A 1 278 ? -8.350 -3.733 -0.328 1.00 92.56 278 ILE A CA 1
ATOM 2166 C C . ILE A 1 278 ? -8.221 -2.604 0.698 1.00 92.56 278 ILE A C 1
ATOM 2168 O O . ILE A 1 278 ? -8.968 -2.583 1.679 1.00 92.56 278 ILE A O 1
ATOM 2172 N N . LEU A 1 279 ? -7.351 -1.620 0.451 1.00 93.38 279 LEU A N 1
ATOM 2173 C CA . LEU A 1 279 ? -7.201 -0.453 1.321 1.00 93.38 279 LEU A CA 1
ATOM 2174 C C . LEU A 1 279 ? -8.517 0.322 1.501 1.00 93.38 279 LEU A C 1
ATOM 2176 O O . LEU A 1 279 ? -8.889 0.652 2.633 1.00 93.38 279 LEU A O 1
ATOM 2180 N N . ARG A 1 280 ? -9.270 0.569 0.419 1.00 93.69 280 ARG A N 1
ATOM 2181 C CA . ARG A 1 280 ? -10.604 1.199 0.502 1.00 93.69 280 ARG A CA 1
ATOM 2182 C C . ARG A 1 280 ? -11.553 0.384 1.370 1.00 93.69 280 ARG A C 1
ATOM 2184 O O . ARG A 1 280 ? -12.270 0.939 2.210 1.00 93.69 280 ARG A O 1
ATOM 2191 N N . ASN A 1 281 ? -11.550 -0.936 1.204 1.00 91.50 281 ASN A N 1
ATOM 2192 C CA . ASN A 1 281 ? -12.409 -1.823 1.976 1.00 91.50 281 ASN A CA 1
ATOM 2193 C C . ASN A 1 281 ? -12.018 -1.890 3.455 1.00 91.50 281 ASN A C 1
ATOM 2195 O O . ASN A 1 281 ? -12.917 -1.933 4.297 1.00 91.50 281 ASN A O 1
ATOM 2199 N N . LEU A 1 282 ? -10.729 -1.806 3.786 1.00 91.19 282 LEU A N 1
ATOM 2200 C CA . LEU A 1 282 ? -10.249 -1.690 5.163 1.00 91.19 282 LEU A CA 1
ATOM 2201 C C . LEU A 1 282 ? -10.657 -0.362 5.805 1.00 91.19 282 LEU A C 1
ATOM 2203 O O . LEU A 1 282 ? -11.212 -0.359 6.906 1.00 91.19 282 LEU A O 1
ATOM 2207 N N . ALA A 1 283 ? -10.482 0.758 5.101 1.00 91.44 283 ALA A N 1
ATOM 2208 C CA . ALA A 1 283 ? -10.950 2.060 5.570 1.00 91.44 283 ALA A CA 1
ATOM 2209 C C . ALA A 1 283 ? -12.475 2.057 5.802 1.00 91.44 283 ALA A C 1
ATOM 2211 O O . ALA A 1 283 ? -12.960 2.540 6.829 1.00 91.44 283 ALA A O 1
ATOM 2212 N N . SER A 1 284 ? -13.243 1.455 4.889 1.00 91.56 284 SER A N 1
ATOM 2213 C CA . SER A 1 284 ? -14.701 1.306 5.002 1.00 91.56 284 SER A CA 1
ATOM 2214 C C . SER A 1 284 ? -15.117 0.379 6.152 1.00 91.56 284 SER A C 1
ATOM 2216 O O . SER A 1 284 ? -16.081 0.670 6.870 1.00 91.56 284 SER A O 1
ATOM 2218 N N . LEU A 1 285 ? -14.394 -0.726 6.362 1.00 90.56 285 LEU A N 1
ATOM 2219 C CA . LEU A 1 285 ? -14.588 -1.618 7.504 1.00 90.56 285 LEU A CA 1
ATOM 2220 C C . LEU A 1 285 ? -14.390 -0.842 8.806 1.00 90.56 285 LEU A C 1
ATOM 2222 O O . LEU A 1 285 ? -15.291 -0.830 9.643 1.00 90.56 285 LEU A O 1
ATOM 2226 N N . HIS A 1 286 ? -13.273 -0.129 8.942 1.00 90.50 286 HIS A N 1
ATOM 2227 C CA . HIS A 1 286 ? -12.972 0.660 10.131 1.00 90.50 286 HIS A CA 1
ATOM 2228 C C . HIS A 1 286 ? -14.066 1.703 10.434 1.00 90.50 286 HIS A C 1
ATOM 2230 O O . HIS A 1 286 ? -14.563 1.786 11.559 1.00 90.50 286 HIS A O 1
ATOM 2236 N N . ALA A 1 287 ? -14.531 2.433 9.416 1.00 91.50 287 ALA A N 1
ATOM 2237 C CA . ALA A 1 287 ? -15.625 3.399 9.553 1.00 91.50 287 ALA A CA 1
ATOM 2238 C C . ALA A 1 287 ? -16.960 2.752 9.970 1.00 91.50 287 ALA A C 1
ATOM 2240 O O . ALA A 1 287 ? -17.717 3.316 10.772 1.00 91.50 287 ALA A O 1
ATOM 2241 N N . SER A 1 288 ? -17.239 1.546 9.466 1.00 91.50 288 SER A N 1
ATOM 2242 C CA . SER A 1 288 ? -18.426 0.768 9.837 1.00 91.50 288 SER A CA 1
ATOM 2243 C C . SER A 1 288 ? -18.358 0.319 11.298 1.00 91.50 288 SER A C 1
ATOM 2245 O O . SER A 1 288 ? -19.333 0.466 12.036 1.00 91.50 288 SER A O 1
ATOM 2247 N N . LEU A 1 289 ? -17.190 -0.157 11.739 1.00 89.44 289 LEU A N 1
ATOM 2248 C CA . LEU A 1 289 ? -16.945 -0.521 13.133 1.00 89.44 289 LEU A CA 1
ATOM 2249 C C . LEU A 1 289 ? -17.096 0.690 14.058 1.00 89.44 289 LEU A C 1
ATOM 2251 O O . LEU A 1 289 ? -17.782 0.596 15.073 1.00 89.44 289 LEU A O 1
ATOM 2255 N N . LYS A 1 290 ? -16.534 1.847 13.684 1.00 90.69 290 LYS A N 1
ATOM 2256 C CA . LYS A 1 290 ? -16.688 3.107 14.430 1.00 90.69 290 LYS A CA 1
ATOM 2257 C C . LYS A 1 290 ? -18.155 3.487 14.591 1.00 90.69 290 LYS A C 1
ATOM 2259 O O . LYS A 1 290 ? -18.581 3.827 15.691 1.00 90.69 290 LYS A O 1
ATOM 2264 N N . THR A 1 291 ? -18.933 3.408 13.515 1.00 91.19 291 THR A N 1
ATOM 2265 C CA . THR A 1 291 ? -20.373 3.696 13.555 1.00 91.19 291 THR A CA 1
ATOM 2266 C C . THR A 1 291 ? -21.110 2.768 14.515 1.00 91.19 291 THR A C 1
ATOM 2268 O O . THR A 1 291 ? -21.991 3.219 15.241 1.00 91.19 291 THR A O 1
ATOM 2271 N N . GLU A 1 292 ? -20.756 1.485 14.543 1.00 89.75 292 GLU A N 1
ATOM 2272 C CA . GLU A 1 292 ? -21.418 0.522 15.420 1.00 89.75 292 GLU A CA 1
ATOM 2273 C C . GLU A 1 292 ? -21.023 0.707 16.888 1.00 89.75 292 GLU A C 1
ATOM 2275 O O . GLU A 1 292 ? -21.887 0.782 17.759 1.00 89.75 292 GLU A O 1
ATOM 2280 N N . PHE A 1 293 ? -19.736 0.908 17.162 1.00 86.69 293 PHE A N 1
ATOM 2281 C CA . PHE A 1 293 ? -19.245 1.210 18.504 1.00 86.69 293 PHE A CA 1
ATOM 2282 C C . PHE A 1 293 ? -19.757 2.547 19.054 1.00 86.69 293 PHE A C 1
ATOM 2284 O O . PHE A 1 293 ? -19.928 2.683 20.264 1.00 86.69 293 PHE A O 1
ATOM 2291 N N . ALA A 1 294 ? -20.043 3.531 18.200 1.00 86.69 294 ALA A N 1
ATOM 2292 C CA . ALA A 1 294 ? -20.610 4.808 18.632 1.00 86.69 294 ALA A CA 1
ATOM 2293 C C . ALA A 1 294 ? -22.043 4.671 19.183 1.00 86.69 294 ALA A C 1
ATOM 2295 O O . ALA A 1 294 ? -22.449 5.474 20.018 1.00 86.69 294 ALA A O 1
ATOM 2296 N N . LYS A 1 295 ? -22.791 3.643 18.754 1.00 86.00 295 LYS A N 1
ATOM 2297 C CA . LYS A 1 295 ? -24.138 3.326 19.268 1.00 86.00 295 LYS A CA 1
ATOM 2298 C C . LYS A 1 295 ? -24.101 2.557 20.590 1.00 86.00 295 LYS A C 1
ATOM 2300 O O . LYS A 1 295 ? -25.124 2.413 21.253 1.00 86.00 295 LYS A O 1
ATOM 2305 N N . ASP A 1 296 ? -22.941 2.019 20.952 1.00 78.88 296 ASP A N 1
ATOM 2306 C CA . ASP A 1 296 ? -22.775 1.089 22.063 1.00 78.88 296 ASP A CA 1
ATOM 2307 C C . ASP A 1 296 ? -22.650 1.808 23.409 1.00 78.88 296 ASP A C 1
ATOM 2309 O O . ASP A 1 296 ? -21.613 1.767 24.058 1.00 78.88 296 ASP A O 1
ATOM 2313 N N . GLY A 1 297 ? -23.672 2.537 23.835 1.00 72.12 297 GLY A N 1
ATOM 2314 C CA . GLY A 1 297 ? -23.643 3.241 25.113 1.00 72.12 297 GLY A CA 1
ATOM 2315 C C . GLY A 1 297 ? -24.908 4.044 25.351 1.00 72.12 297 GLY A C 1
ATOM 2316 O O . GLY A 1 297 ? -25.589 4.437 24.410 1.00 72.12 297 GLY A O 1
ATOM 2317 N N . ASP A 1 298 ? -25.215 4.293 26.620 1.00 59.41 298 ASP A N 1
ATOM 2318 C CA . ASP A 1 298 ? -26.445 4.998 27.001 1.00 59.41 298 ASP A CA 1
ATOM 2319 C C . ASP A 1 298 ? -26.286 6.526 26.899 1.00 59.41 298 ASP A C 1
ATOM 2321 O O . ASP A 1 298 ? -27.256 7.274 26.981 1.00 59.41 298 ASP A O 1
ATOM 2325 N N . THR A 1 299 ? -25.055 7.015 26.717 1.00 59.78 299 THR A N 1
ATOM 2326 C CA . THR A 1 299 ? -24.745 8.436 26.527 1.00 59.78 299 THR A CA 1
ATOM 2327 C C . THR A 1 299 ? -23.897 8.618 25.268 1.00 59.78 299 THR A C 1
ATOM 2329 O O . THR A 1 299 ? -22.838 7.989 25.176 1.00 59.78 299 THR A O 1
ATOM 2332 N N . PRO A 1 300 ? -24.303 9.492 24.329 1.00 65.94 300 PRO A N 1
ATOM 2333 C CA . PRO A 1 300 ? -23.477 9.856 23.185 1.00 65.94 300 PRO A CA 1
ATOM 2334 C C . PRO A 1 300 ? -22.113 10.392 23.640 1.00 65.94 300 PRO A C 1
ATOM 2336 O O . PRO A 1 300 ? -22.026 11.233 24.540 1.00 65.94 300 PRO A O 1
ATOM 2339 N N . LEU A 1 301 ? -21.042 9.889 23.026 1.00 71.81 301 LEU A N 1
ATOM 2340 C CA . LEU A 1 301 ? -19.699 10.445 23.172 1.00 71.81 301 LEU A CA 1
ATOM 2341 C C . LEU A 1 301 ? -19.531 11.551 22.125 1.00 71.81 301 LEU A C 1
ATOM 2343 O O . LEU A 1 301 ? -19.212 11.264 20.974 1.00 71.81 301 LEU A O 1
ATOM 2347 N N . ASP A 1 302 ? -19.763 12.803 22.518 1.00 72.25 302 ASP A N 1
ATOM 2348 C CA . ASP A 1 302 ? -19.644 13.979 21.655 1.00 72.25 302 ASP A CA 1
ATOM 2349 C C . ASP A 1 302 ? -18.705 15.056 22.234 1.00 72.25 302 ASP A C 1
ATOM 2351 O O . ASP A 1 302 ? -18.418 15.111 23.437 1.00 72.25 302 ASP A O 1
ATOM 2355 N N . GLY A 1 303 ? -18.165 15.893 21.339 1.00 77.50 303 GLY A N 1
ATOM 2356 C CA . GLY A 1 303 ? -17.305 17.037 21.661 1.00 77.50 303 GLY A CA 1
ATOM 2357 C C . GLY A 1 303 ? -16.226 16.735 22.708 1.00 77.50 303 GLY A C 1
ATOM 2358 O O . GLY A 1 303 ? -15.506 15.743 22.629 1.00 77.50 303 GLY A O 1
ATOM 2359 N N . LYS A 1 304 ? -16.168 17.557 23.762 1.00 77.50 304 LYS A N 1
ATOM 2360 C CA . LYS A 1 304 ? -15.154 17.444 24.827 1.00 77.50 304 LYS A CA 1
ATOM 2361 C C . LYS A 1 304 ? -15.162 16.099 25.563 1.00 77.50 304 LYS A C 1
ATOM 2363 O O . LYS A 1 304 ? -14.138 15.712 26.128 1.00 77.50 304 LYS A O 1
ATOM 2368 N N . LYS A 1 305 ? -16.301 15.392 25.613 1.00 75.88 305 LYS A N 1
ATOM 2369 C CA . LYS A 1 305 ? -16.371 14.059 26.237 1.00 75.88 305 LYS A CA 1
ATOM 2370 C C . LYS A 1 305 ? -15.650 13.029 25.380 1.00 75.88 305 LYS A C 1
ATOM 2372 O O . LYS A 1 305 ? -14.927 12.202 25.929 1.00 75.88 305 LYS A O 1
ATOM 2377 N N . PHE A 1 306 ? -15.818 13.114 24.062 1.00 79.38 306 PHE A N 1
ATOM 2378 C CA . PHE A 1 306 ? -15.087 12.293 23.105 1.00 79.38 306 PHE A CA 1
ATOM 2379 C C . PHE A 1 306 ? -13.582 12.590 23.156 1.00 79.38 306 PHE A C 1
ATOM 2381 O O . PHE A 1 306 ? -12.785 11.666 23.298 1.00 79.38 306 PHE A O 1
ATOM 2388 N N . ASP A 1 307 ? -13.194 13.867 23.187 1.00 77.56 307 ASP A N 1
ATOM 2389 C CA . ASP A 1 307 ? -11.780 14.255 23.282 1.00 77.56 307 ASP A CA 1
ATOM 2390 C C . ASP A 1 307 ? -11.129 13.707 24.557 1.00 77.56 307 ASP A C 1
ATOM 2392 O O . ASP A 1 307 ? -10.069 13.087 24.506 1.00 77.56 307 ASP A O 1
ATOM 2396 N N . LYS A 1 308 ? -11.792 13.857 25.713 1.00 76.44 308 LYS A N 1
ATOM 2397 C CA . LYS A 1 308 ? -11.308 13.306 26.988 1.00 76.44 308 LYS A CA 1
ATOM 2398 C C . LYS A 1 308 ? -11.250 11.776 26.964 1.00 76.44 308 LYS A C 1
ATOM 2400 O O . LYS A 1 308 ? -10.314 11.187 27.510 1.00 76.44 308 LYS A O 1
ATOM 2405 N N . TYR A 1 309 ? -12.238 11.134 26.341 1.00 77.75 309 TYR A N 1
ATOM 2406 C CA . TYR A 1 309 ? -12.267 9.686 26.150 1.00 77.75 309 TYR A CA 1
ATOM 2407 C C . TYR A 1 309 ? -11.049 9.222 25.347 1.00 77.75 309 TYR A C 1
ATOM 2409 O O . TYR A 1 309 ? -10.380 8.285 25.771 1.00 77.75 309 TYR A O 1
ATOM 2417 N N . CYS A 1 310 ? -10.679 9.922 24.277 1.00 78.19 310 CYS A N 1
ATOM 2418 C CA . CYS A 1 310 ? -9.493 9.593 23.493 1.00 78.19 310 CYS A CA 1
ATOM 2419 C C . CYS A 1 310 ? -8.179 9.961 24.199 1.00 78.19 310 CYS A C 1
ATOM 2421 O O . CYS A 1 310 ? -7.257 9.152 24.214 1.00 78.19 310 CYS A O 1
ATOM 2423 N N . GLN A 1 311 ? -8.093 11.104 24.888 1.00 72.06 311 GLN A N 1
ATOM 2424 C CA . GLN A 1 311 ? -6.885 11.537 25.613 1.00 72.06 311 GLN A CA 1
ATOM 2425 C C . GLN A 1 311 ? -6.433 10.560 26.709 1.00 72.06 311 GLN A C 1
ATOM 2427 O O . GLN A 1 311 ? -5.236 10.414 26.953 1.00 72.06 311 GLN A O 1
ATOM 2432 N N . ASN A 1 312 ? -7.361 9.857 27.365 1.00 65.44 312 ASN A N 1
ATOM 2433 C CA . ASN A 1 312 ? -7.024 8.900 28.425 1.00 65.44 312 ASN A CA 1
ATOM 2434 C C . ASN A 1 312 ? -6.201 7.692 27.929 1.00 65.44 312 ASN A C 1
ATOM 2436 O O . ASN A 1 312 ? -5.472 7.082 28.719 1.00 65.44 312 ASN A O 1
ATOM 2440 N N . LEU A 1 313 ? -6.262 7.361 26.634 1.00 60.53 313 LEU A N 1
ATOM 2441 C CA . LEU A 1 313 ? -5.396 6.340 26.032 1.00 60.53 313 LEU A CA 1
ATOM 2442 C C . LEU A 1 313 ? -3.944 6.788 25.961 1.00 60.53 313 LEU A C 1
ATOM 2444 O O . LEU A 1 313 ? -3.061 5.997 26.275 1.00 60.53 313 LEU A O 1
ATOM 2448 N N . PHE A 1 314 ? -3.716 8.053 25.618 1.00 58.06 314 PHE A N 1
ATOM 2449 C CA . PHE A 1 314 ? -2.390 8.612 25.353 1.00 58.06 314 PHE A CA 1
ATOM 2450 C C . PHE A 1 314 ? -1.654 9.089 26.614 1.00 58.06 314 PHE A C 1
ATOM 2452 O O . PHE A 1 314 ? -0.518 9.541 26.522 1.00 58.06 314 PHE A O 1
ATOM 2459 N N . LYS A 1 315 ? -2.268 8.995 27.806 1.00 58.47 315 LYS A N 1
ATOM 2460 C CA . LYS A 1 315 ? -1.586 9.320 29.071 1.00 58.47 315 LYS A CA 1
ATOM 2461 C C . LYS A 1 315 ? -0.550 8.234 29.431 1.00 58.47 315 LYS A C 1
ATOM 2463 O O . LYS A 1 315 ? -0.961 7.070 29.557 1.00 58.47 315 LYS A O 1
ATOM 2468 N N . PRO A 1 316 ? 0.734 8.586 29.653 1.00 47.38 316 PRO A N 1
ATOM 2469 C CA . PRO A 1 316 ? 1.756 7.650 30.115 1.00 47.38 316 PRO A CA 1
ATOM 2470 C C . PRO A 1 316 ? 1.455 7.116 31.526 1.00 47.38 316 PRO A C 1
ATOM 2472 O O . PRO A 1 316 ? 0.789 7.763 32.335 1.00 47.38 316 PRO A O 1
ATOM 2475 N N . SER A 1 317 ? 1.943 5.906 31.814 1.00 44.47 317 SER A N 1
ATOM 2476 C CA . SER A 1 317 ? 1.639 5.104 33.016 1.00 44.47 317 SER A CA 1
ATOM 2477 C C . SER A 1 317 ? 2.093 5.711 34.361 1.00 44.47 317 SER A C 1
ATOM 2479 O O . SER A 1 317 ? 1.849 5.110 35.407 1.00 44.47 317 SER A O 1
ATOM 2481 N N . GLU A 1 318 ? 2.752 6.869 34.381 1.00 41.16 318 GLU A N 1
ATOM 2482 C CA . GLU A 1 318 ? 3.391 7.413 35.593 1.00 41.16 318 GLU A CA 1
ATOM 2483 C C . GLU A 1 318 ? 2.441 8.166 36.542 1.00 41.16 318 GLU A C 1
ATOM 2485 O O . GLU A 1 318 ? 2.809 8.501 37.670 1.00 41.16 318 GLU A O 1
ATOM 2490 N N . SER A 1 319 ? 1.183 8.380 36.153 1.00 38.09 319 SER A N 1
ATOM 2491 C CA . SER A 1 319 ? 0.173 8.965 37.041 1.00 38.09 319 SER A CA 1
ATOM 2492 C C . SER A 1 319 ? -0.292 7.943 38.089 1.00 38.09 319 SER A C 1
ATOM 2494 O O . SER A 1 319 ? -1.216 7.166 37.851 1.00 38.09 319 SER A O 1
ATOM 2496 N N . LYS A 1 320 ? 0.312 7.979 39.287 1.00 35.16 320 LYS A N 1
ATOM 2497 C CA . LYS A 1 320 ? -0.094 7.210 40.489 1.00 35.16 320 LYS A CA 1
ATOM 2498 C C . LYS A 1 320 ? -1.528 7.485 40.971 1.00 35.16 320 LYS A C 1
ATOM 2500 O O . LYS A 1 320 ? -2.015 6.803 41.871 1.00 35.16 320 LYS A O 1
ATOM 2505 N N . THR A 1 321 ? -2.231 8.444 40.383 1.00 35.91 321 THR A N 1
ATOM 2506 C CA . THR A 1 321 ? -3.671 8.610 40.554 1.00 35.91 321 THR A CA 1
ATOM 2507 C C . THR A 1 321 ? -4.389 7.681 39.580 1.00 35.91 321 THR A C 1
ATOM 2509 O O . THR A 1 321 ? -4.523 7.983 38.395 1.00 35.91 321 THR A O 1
ATOM 2512 N N . LEU A 1 322 ? -4.863 6.543 40.096 1.00 37.25 322 LEU A N 1
ATOM 2513 C CA . LEU A 1 322 ? -5.906 5.721 39.479 1.00 37.25 322 LEU A CA 1
ATOM 2514 C C . LEU A 1 322 ? -7.193 6.561 39.367 1.00 37.25 322 LEU A C 1
ATOM 2516 O O . LEU A 1 322 ? -8.141 6.381 40.130 1.00 37.25 322 LEU A O 1
ATOM 2520 N N . GLU A 1 323 ? -7.246 7.503 38.420 1.00 37.31 323 GLU A N 1
ATOM 2521 C CA . GLU A 1 323 ? -8.535 7.926 37.881 1.00 37.31 323 GLU A CA 1
ATOM 2522 C C . GLU A 1 323 ? -9.188 6.647 37.355 1.00 37.31 323 GLU A C 1
ATOM 2524 O O . GLU A 1 323 ? -8.613 5.966 36.503 1.00 37.31 323 GLU A O 1
ATOM 2529 N N . LYS A 1 324 ? -10.351 6.274 37.909 1.00 38.78 324 LYS A N 1
ATOM 2530 C CA . LYS A 1 324 ? -11.167 5.172 37.392 1.00 38.78 324 LYS A CA 1
ATOM 2531 C C . LYS A 1 324 ? -11.360 5.415 35.898 1.00 38.78 324 LYS A C 1
ATOM 2533 O O . LYS A 1 324 ? -12.184 6.242 35.510 1.00 38.78 324 LYS A O 1
ATOM 2538 N N . ILE A 1 325 ? -10.587 4.714 35.073 1.00 49.28 325 ILE A N 1
ATOM 2539 C CA . ILE A 1 325 ? -10.793 4.680 33.633 1.00 49.28 325 ILE A CA 1
ATOM 2540 C C . ILE A 1 325 ? -12.231 4.187 33.478 1.00 49.28 325 ILE A C 1
ATOM 2542 O O . ILE A 1 325 ? -12.552 3.082 33.917 1.00 49.28 325 ILE A O 1
ATOM 2546 N N . GLN A 1 326 ? -13.120 5.035 32.955 1.00 48.62 326 GLN A N 1
ATOM 2547 C CA . GLN A 1 326 ? -14.468 4.622 32.577 1.00 48.62 326 GLN A CA 1
ATOM 2548 C C . GLN A 1 326 ? -14.333 3.723 31.353 1.00 48.62 326 GLN A C 1
ATOM 2550 O O . GLN A 1 326 ? -14.468 4.150 30.209 1.00 48.62 326 GLN A O 1
ATOM 2555 N N . ILE A 1 327 ? -13.977 2.477 31.622 1.00 54.28 327 ILE A N 1
ATOM 2556 C CA . ILE A 1 327 ? -13.984 1.399 30.659 1.00 54.28 327 ILE A CA 1
ATOM 2557 C C . ILE A 1 327 ? -15.461 1.086 30.419 1.00 54.28 327 ILE A C 1
ATOM 2559 O O . ILE A 1 327 ? -16.150 0.615 31.322 1.00 54.28 327 ILE A O 1
ATOM 2563 N N . GLN A 1 328 ? -15.966 1.436 29.237 1.00 61.38 328 GLN A N 1
ATOM 2564 C CA . GLN A 1 328 ? -17.302 1.021 28.820 1.00 61.38 328 GLN A CA 1
ATOM 2565 C C . GLN A 1 328 ? -17.192 -0.390 28.254 1.00 61.38 328 GLN A C 1
ATOM 2567 O O . GLN A 1 328 ? -16.587 -0.588 27.202 1.00 61.38 328 GLN A O 1
ATOM 2572 N N . GLU A 1 329 ? -17.748 -1.352 28.982 1.00 68.31 329 GLU A N 1
ATOM 2573 C CA . GLU A 1 329 ? -17.847 -2.736 28.535 1.00 68.31 329 GLU A CA 1
ATOM 2574 C C . GLU A 1 329 ? -18.700 -2.809 27.260 1.00 68.31 329 GLU A C 1
ATOM 2576 O O . GLU A 1 329 ? -19.741 -2.154 27.155 1.00 68.31 329 GLU A O 1
ATOM 2581 N N . ILE A 1 330 ? -18.235 -3.578 26.274 1.00 74.25 330 ILE A N 1
ATOM 2582 C CA . ILE A 1 330 ? -18.914 -3.711 24.982 1.00 74.25 330 ILE A CA 1
ATOM 2583 C C . ILE A 1 330 ? -20.143 -4.599 25.169 1.00 74.25 330 ILE A C 1
ATOM 2585 O O . ILE A 1 330 ? -20.008 -5.756 25.580 1.00 74.25 330 ILE A O 1
ATOM 2589 N N . LYS A 1 331 ? -21.343 -4.105 24.828 1.00 82.25 331 LYS A N 1
ATOM 2590 C CA . LYS A 1 331 ? -22.565 -4.915 24.965 1.00 82.25 331 LYS A CA 1
ATOM 2591 C C . LYS A 1 331 ? -22.474 -6.154 24.049 1.00 82.25 331 LYS A C 1
ATOM 2593 O O . LYS A 1 331 ? -22.067 -6.025 22.889 1.00 82.25 331 LYS A O 1
ATOM 2598 N N . PRO A 1 332 ? -22.900 -7.355 24.495 1.00 81.06 332 PRO A N 1
ATOM 2599 C CA . PRO A 1 332 ? -22.834 -8.573 23.679 1.00 81.06 332 PRO A CA 1
ATOM 2600 C C . PRO A 1 332 ? -23.510 -8.444 22.306 1.00 81.06 332 PRO A C 1
ATOM 2602 O O . PRO A 1 332 ? -22.990 -8.939 21.308 1.00 81.06 332 PRO A O 1
ATOM 2605 N N . GLU A 1 333 ? -24.634 -7.731 22.235 1.00 83.38 333 GLU A N 1
ATOM 2606 C CA . GLU A 1 333 ? -25.350 -7.468 20.981 1.00 83.38 333 GLU A CA 1
ATOM 2607 C C . GLU A 1 333 ? -24.538 -6.602 20.008 1.00 83.38 333 GLU A C 1
ATOM 2609 O O . GLU A 1 333 ? -24.528 -6.854 18.803 1.00 83.38 333 GLU A O 1
ATOM 2614 N N . THR A 1 334 ? -23.817 -5.601 20.521 1.00 84.69 334 THR A N 1
ATOM 2615 C CA . THR A 1 334 ? -22.897 -4.779 19.723 1.00 84.69 334 THR A CA 1
ATOM 2616 C C . THR A 1 334 ? -21.788 -5.651 19.157 1.00 84.69 334 THR A C 1
ATOM 2618 O O . THR A 1 334 ? -21.486 -5.576 17.968 1.00 84.69 334 THR A O 1
ATOM 2621 N N . MET A 1 335 ? -21.226 -6.544 19.971 1.00 82.25 335 MET A N 1
ATOM 2622 C CA . MET A 1 335 ? -20.191 -7.465 19.513 1.00 82.25 335 MET A CA 1
ATOM 2623 C C . MET A 1 335 ? -20.695 -8.418 18.416 1.00 82.25 335 MET A C 1
ATOM 2625 O O . MET A 1 335 ? -19.971 -8.681 17.458 1.00 82.25 335 MET A O 1
ATOM 2629 N N . GLN A 1 336 ? -21.942 -8.894 18.496 1.00 82.69 336 GLN A N 1
ATOM 2630 C CA . GLN A 1 336 ? -22.552 -9.688 17.420 1.00 82.69 336 GLN A CA 1
ATOM 2631 C C . GLN A 1 336 ? -22.682 -8.885 16.117 1.00 82.69 336 GLN A C 1
ATOM 2633 O O . GLN A 1 336 ? -22.347 -9.386 15.043 1.00 82.69 336 GLN A O 1
ATOM 2638 N N . ARG A 1 337 ? -23.114 -7.619 16.193 1.00 86.81 337 ARG A N 1
ATOM 2639 C CA . ARG A 1 337 ? -23.214 -6.735 15.017 1.00 86.81 337 ARG A CA 1
ATOM 2640 C C . ARG A 1 337 ? -21.842 -6.412 14.424 1.00 86.81 337 ARG A C 1
ATOM 2642 O O . ARG A 1 337 ? -21.681 -6.462 13.208 1.00 86.81 337 ARG A O 1
ATOM 2649 N N . VAL A 1 338 ? -20.837 -6.178 15.266 1.00 85.38 338 VAL A N 1
ATOM 2650 C CA . VAL A 1 338 ? -19.434 -6.016 14.852 1.00 85.38 338 VAL A CA 1
ATOM 2651 C C . VAL A 1 338 ? -18.931 -7.256 14.110 1.00 85.38 338 VAL A C 1
ATOM 2653 O O . VAL A 1 338 ? -18.362 -7.125 13.028 1.00 85.38 338 VAL A O 1
ATOM 2656 N N . GLN A 1 339 ? -19.186 -8.461 14.627 1.00 83.00 339 GLN A N 1
ATOM 2657 C CA . GLN A 1 339 ? -18.823 -9.703 13.934 1.00 83.00 339 GLN A CA 1
ATOM 2658 C C . GLN A 1 339 ? -19.517 -9.821 12.573 1.00 83.00 339 GLN A C 1
ATOM 2660 O O . GLN A 1 339 ? -18.872 -10.173 11.588 1.00 83.00 339 GLN A O 1
ATOM 2665 N N . ALA A 1 340 ? -20.804 -9.474 12.485 1.00 85.81 340 ALA A N 1
ATOM 2666 C CA . ALA A 1 340 ? -21.529 -9.476 11.217 1.00 85.81 340 ALA A CA 1
ATOM 2667 C C . ALA A 1 340 ? -20.937 -8.480 10.200 1.00 85.81 340 ALA A C 1
ATOM 2669 O O . ALA A 1 340 ? -20.834 -8.809 9.016 1.00 85.81 340 ALA A O 1
ATOM 2670 N N . ILE A 1 341 ? -20.504 -7.294 10.648 1.00 87.44 341 ILE A N 1
ATOM 2671 C CA . ILE A 1 341 ? -19.814 -6.300 9.809 1.00 87.44 341 ILE A CA 1
ATOM 2672 C C . ILE A 1 341 ? -18.488 -6.863 9.287 1.00 87.44 341 ILE A C 1
ATOM 2674 O O . ILE A 1 341 ? -18.244 -6.798 8.081 1.00 87.44 341 ILE A O 1
ATOM 2678 N N . ILE A 1 342 ? -17.666 -7.450 10.166 1.00 84.81 342 ILE A N 1
ATOM 2679 C CA . ILE A 1 342 ? -16.382 -8.064 9.793 1.00 84.81 342 ILE A CA 1
ATOM 2680 C C . ILE A 1 342 ? -16.617 -9.167 8.760 1.00 84.81 342 ILE A C 1
ATOM 2682 O O . ILE A 1 342 ? -16.052 -9.111 7.675 1.00 84.81 342 ILE A O 1
ATOM 2686 N N . VAL A 1 343 ? -17.513 -10.119 9.037 1.00 85.25 343 VAL A N 1
ATOM 2687 C CA . VAL A 1 343 ? -17.833 -11.218 8.109 1.00 85.25 343 VAL A CA 1
ATOM 2688 C C . VAL A 1 343 ? -18.316 -10.687 6.760 1.00 85.25 343 VAL A C 1
ATOM 2690 O O . VAL A 1 343 ? -17.890 -11.180 5.717 1.00 85.25 343 VAL A O 1
ATOM 2693 N N . LYS A 1 344 ? -19.187 -9.671 6.751 1.00 89.00 344 LYS A N 1
ATOM 2694 C CA . LYS A 1 344 ? -19.678 -9.061 5.509 1.00 89.00 344 LYS A CA 1
ATOM 2695 C C . LYS A 1 344 ? -18.542 -8.435 4.700 1.00 89.00 344 LYS A C 1
ATOM 2697 O O . LYS A 1 344 ? -18.532 -8.588 3.484 1.00 89.00 344 LYS A O 1
ATOM 2702 N N . LYS A 1 345 ? -17.608 -7.736 5.349 1.00 87.44 345 LYS A N 1
ATOM 2703 C CA . LYS A 1 345 ? -16.474 -7.099 4.668 1.00 87.44 345 LYS A CA 1
ATOM 2704 C C . LYS A 1 345 ? -15.413 -8.100 4.221 1.00 87.44 345 LYS A C 1
ATOM 2706 O O . LYS A 1 345 ? -14.912 -7.968 3.111 1.00 87.44 345 LYS A O 1
ATOM 2711 N N . MET A 1 346 ? -15.152 -9.147 4.999 1.00 86.00 346 MET A N 1
ATOM 2712 C CA . MET A 1 346 ? -14.219 -10.204 4.599 1.00 86.00 346 MET A CA 1
ATOM 2713 C C . MET A 1 346 ? -14.698 -10.989 3.376 1.00 86.00 346 MET A C 1
ATOM 2715 O O . MET A 1 346 ? -13.872 -11.386 2.569 1.00 86.00 346 MET A O 1
ATOM 2719 N N . LYS A 1 347 ? -16.012 -11.112 3.144 1.00 88.25 347 LYS A N 1
ATOM 2720 C CA . LYS A 1 347 ? -16.544 -11.668 1.882 1.00 88.25 347 LYS A CA 1
ATOM 2721 C C . LYS A 1 347 ? -16.164 -10.868 0.629 1.00 88.25 347 LYS A C 1
ATOM 2723 O O . LYS A 1 347 ? -16.311 -11.393 -0.467 1.00 88.25 347 LYS A O 1
ATOM 2728 N N . VAL A 1 348 ? -15.738 -9.614 0.786 1.00 91.31 348 VAL A N 1
ATOM 2729 C CA . VAL A 1 348 ? -15.251 -8.760 -0.308 1.00 91.31 348 VAL A CA 1
ATOM 2730 C C . VAL A 1 348 ? -13.723 -8.775 -0.363 1.00 91.31 348 VAL A C 1
ATOM 2732 O O . VAL A 1 348 ? -13.160 -8.867 -1.443 1.00 91.31 348 VAL A O 1
ATOM 2735 N N . ILE A 1 349 ? -13.052 -8.721 0.792 1.00 87.44 349 ILE A N 1
ATOM 2736 C CA . ILE A 1 349 ? -11.584 -8.663 0.872 1.00 87.44 349 ILE A CA 1
ATOM 2737 C C . ILE A 1 349 ? -10.927 -10.017 0.544 1.00 87.44 349 ILE A C 1
ATOM 2739 O O . ILE A 1 349 ? -9.907 -10.034 -0.134 1.00 87.44 349 ILE A O 1
ATOM 2743 N N . GLU A 1 350 ? -11.490 -11.148 0.988 1.00 87.50 350 GLU A N 1
ATOM 2744 C CA . GLU A 1 350 ? -10.897 -12.481 0.759 1.00 87.50 350 GLU A CA 1
ATOM 2745 C C . GLU A 1 350 ? -10.710 -12.810 -0.735 1.00 87.50 350 GLU A C 1
ATOM 2747 O O . GLU A 1 350 ? -9.605 -13.214 -1.090 1.00 87.50 350 GLU A O 1
ATOM 2752 N N . PRO A 1 351 ? -11.709 -12.620 -1.624 1.00 90.38 351 PRO A N 1
ATOM 2753 C CA . PRO A 1 351 ? -11.514 -12.848 -3.057 1.00 90.38 351 PRO A CA 1
ATOM 2754 C C . PRO A 1 351 ? -10.422 -11.962 -3.664 1.00 90.38 351 PRO A C 1
ATOM 2756 O O . PRO A 1 351 ? -9.570 -12.463 -4.387 1.00 90.38 351 PRO A O 1
ATOM 2759 N N . LEU A 1 352 ? -10.381 -10.675 -3.300 1.00 90.94 352 LEU A N 1
ATOM 2760 C CA . LEU A 1 352 ? -9.347 -9.748 -3.774 1.00 90.94 352 LEU A CA 1
ATOM 2761 C C . LEU A 1 352 ? -7.942 -10.216 -3.371 1.00 90.94 352 LEU A C 1
ATOM 2763 O O . LEU A 1 352 ? -7.006 -10.129 -4.153 1.00 90.94 352 LEU A O 1
ATOM 2767 N N . LEU A 1 353 ? -7.791 -10.764 -2.165 1.00 86.44 353 LEU A N 1
ATOM 2768 C CA . LEU A 1 353 ? -6.522 -11.336 -1.711 1.00 86.44 353 LEU A CA 1
ATOM 2769 C C . LEU A 1 353 ? -6.143 -12.639 -2.420 1.00 86.44 353 LEU A C 1
ATOM 2771 O O . LEU A 1 353 ? -4.964 -12.965 -2.473 1.00 86.44 353 LEU A O 1
ATOM 2775 N N . GLN A 1 354 ? -7.110 -13.400 -2.932 1.00 86.81 354 GLN A N 1
ATOM 2776 C CA . GLN A 1 354 ? -6.839 -14.591 -3.746 1.00 86.81 354 GLN A CA 1
ATOM 2777 C C . GLN A 1 354 ? -6.388 -14.221 -5.160 1.00 86.81 354 GLN A C 1
ATOM 2779 O O . GLN A 1 354 ? -5.614 -14.954 -5.757 1.00 86.81 354 GLN A O 1
ATOM 2784 N N . GLU A 1 355 ? -6.830 -13.077 -5.684 1.00 87.69 355 GLU A N 1
ATOM 2785 C CA . GLU A 1 355 ? -6.381 -12.557 -6.983 1.00 87.69 355 GLU A CA 1
ATOM 2786 C C . GLU A 1 355 ? -4.936 -12.018 -6.958 1.00 87.69 355 GLU A C 1
ATOM 2788 O O . GLU A 1 355 ? -4.371 -11.723 -8.012 1.00 87.69 355 GLU A O 1
ATOM 2793 N N . LEU A 1 356 ? -4.335 -11.879 -5.771 1.00 81.88 356 LEU A N 1
ATOM 2794 C CA . LEU A 1 356 ? -2.957 -11.414 -5.587 1.00 81.88 356 LEU A CA 1
ATOM 2795 C C . LEU A 1 356 ? -1.914 -12.547 -5.564 1.00 81.88 356 LEU A C 1
ATOM 2797 O O . LEU A 1 356 ? -0.725 -12.245 -5.746 1.00 81.88 356 LEU A O 1
ATOM 2801 N N . ASP A 1 357 ? -2.358 -13.795 -5.355 1.00 63.25 357 ASP A N 1
ATOM 2802 C CA . ASP A 1 357 ? -1.521 -15.006 -5.278 1.00 63.25 357 ASP A CA 1
ATOM 2803 C C . ASP A 1 357 ? -0.902 -15.389 -6.640 1.00 63.25 357 ASP A C 1
ATOM 2805 O O . ASP A 1 357 ? -1.589 -15.294 -7.687 1.00 63.25 357 ASP A O 1
#

Foldseek 3Di:
DDDDDPDPPPVPPPPPPVPPPPPPQDDLVLLVLLLVLLVLLLVLQLVLLQVLLVLQLLLLVLPDAPPDPCSVVSSVVSNVVSVVARVLSSVLSNVLSVLVSVLSVLLSCLQSLHAPPDDLPDPDPVLVVSLVSQQPRWHDLDPPGDTDRQADNLLSVLSSVSVLLSSLCNVDNRHNLCSLLSLQQSLVSLCCQLQNPPDDPPDHRPHHSLNNLVVSPQVRSLVSSLVSLVVRLVSVCVVCVVVCVVPVVVVVVSVVVSVVSNVVSVLSNLSSVLSSVLSVLVSVLSVQLNVLSQPFDPDGCDDPSSVVSNVVSNDDPPPPPCPPNPRRDGPPVSVVVNSVSSVVSSVVSVVSSVSND

Radius of gyration: 26.64 Å; chains: 1; bounding box: 75×70×85 Å

pLDDT: mean 75.72, std 18.82, range [26.95, 96.88]

Sequence (357 aa):
MKQCLCNLQKTLALISVGILISSCGRDIPSLQKVEDAVDKLSITASDISQDMYGSCVRATQFFGTPASPNLFTQRQSEEKYCDDNYLKISSITGDANEVLINYMNSLVLIAKGEQKKGTPISFDESYNNLENSLINLKISSSSTEASQPLFKEAEVKAGVSIAKFFTNLFTKKIRRDNLKQAILCTNNDIQTYIRGEGAVEGQPEPGGLIGIANKVYINGLLVSEETSIRIYFSQYIALLGNDLRKNPLDFIDLEEKYNIAMDSVRKHRQKAEIYTEILRNLASLHASLKTEFAKDGDTPLDGKKFDKYCQNLFKPSESKTLEKIQIQEIKPETMQRVQAIIVKKMKVIEPLLQELD

Secondary structure (DSSP, 8-state):
------SSSSSSSSSSSSSS--SS----HHHHHHHHHHHHHHHHHHHHHHHHHHHHHHHHTT-S-TT-TTHHHHHHHHHHHHHHHHHHHHHHHHHHHHHHHHHHHHHHHHHHT----S-----HHHHHHHHHHHHT-EE-SSTTSPPEESS-HHHHHHHHHHHHHHHHHHSS---TTHHHHHHHHHHHHHHHHHH-TT--TTS---SHHHHHIIIIIIIIIHHHHHHHHHHHHHHHHHHHHHHHTT-HHHHHHHHHHHHHHHHHHHHHHHHHHHHHHHHHHHHHHHHHHHHHHHTSSSS---HHHHHHHHHHHHS-TT--S-------PPPHHHHHHHHHHHHHHHHHHHHHHHTT-